Protein AF-A0A845RB11-F1 (afdb_monomer_lite)

Sequence (185 aa):
MSESNRILYPGAALEQWLGRGAPQSSYNLDEFLKLIEPTYQAYEEYIRRCVAGLTTVAAQRAALHQEEDITKLRESILKLVPFWGLDGGAYADKETSIQLERQYRESFDQAVSAARRSGQAPALPDSAKNDILIALEIHRQELENDGELDDWIEECVSLQRQLWSEWQMDADRSQQAAPAMEGMS

Structure (mmCIF, N/CA/C/O backbone):
data_AF-A0A845RB11-F1
#
_entry.id   AF-A0A845RB11-F1
#
loop_
_atom_site.group_PDB
_atom_site.id
_atom_site.type_symbol
_atom_site.label_atom_id
_atom_site.label_alt_id
_atom_site.label_comp_id
_atom_site.label_asym_id
_atom_site.label_entity_id
_atom_site.label_seq_id
_atom_site.pdbx_PDB_ins_code
_atom_site.Cartn_x
_atom_site.Cartn_y
_atom_site.Cartn_z
_atom_site.occupancy
_atom_site.B_iso_or_equiv
_atom_site.auth_seq_id
_atom_site.auth_comp_id
_atom_site.auth_asym_id
_atom_site.auth_atom_id
_atom_site.pdbx_PDB_model_num
ATOM 1 N N . MET A 1 1 ? -7.285 -23.171 -19.625 1.00 30.66 1 MET A N 1
ATOM 2 C CA . MET A 1 1 ? -5.846 -23.069 -19.316 1.00 30.66 1 MET A CA 1
ATOM 3 C C . MET A 1 1 ? -5.572 -21.592 -19.095 1.00 30.66 1 MET A C 1
ATOM 5 O O . MET A 1 1 ? -5.232 -20.905 -20.043 1.00 30.66 1 MET A O 1
ATOM 9 N N . SER A 1 2 ? -5.888 -21.073 -17.907 1.00 36.19 2 SER A N 1
ATOM 10 C CA . SER A 1 2 ? -5.587 -19.677 -17.586 1.00 36.19 2 SER A CA 1
ATOM 11 C C . SER A 1 2 ? -4.108 -19.624 -17.254 1.00 36.19 2 SER A C 1
ATOM 13 O O . SER A 1 2 ? -3.695 -20.256 -16.283 1.00 36.19 2 SER A O 1
ATOM 15 N N . GLU A 1 3 ? -3.311 -18.951 -18.079 1.00 34.12 3 GLU A N 1
ATOM 16 C CA . GLU A 1 3 ? -1.981 -18.528 -17.659 1.00 34.12 3 GLU A CA 1
ATOM 17 C C . GLU A 1 3 ? -2.182 -17.720 -16.379 1.00 34.12 3 GLU A C 1
ATOM 19 O O . GLU A 1 3 ? -2.760 -16.635 -16.386 1.00 34.12 3 GLU A O 1
ATOM 24 N N . SER A 1 4 ? -1.827 -18.318 -15.243 1.00 42.34 4 SER A N 1
ATOM 25 C CA . SER A 1 4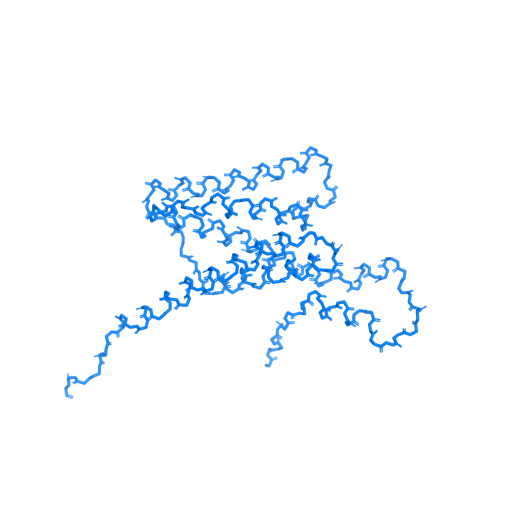 ? -1.687 -17.584 -13.999 1.00 42.34 4 SER A CA 1
ATOM 26 C C . SER A 1 4 ? -0.757 -16.422 -14.311 1.00 42.34 4 SER A C 1
ATOM 28 O O . SER A 1 4 ? 0.393 -16.673 -14.670 1.00 42.34 4 SER A O 1
ATOM 30 N N . ASN A 1 5 ? -1.263 -15.189 -14.224 1.00 49.50 5 ASN A N 1
ATOM 31 C CA . ASN A 1 5 ? -0.459 -13.973 -14.269 1.00 49.50 5 ASN A CA 1
ATOM 32 C C . A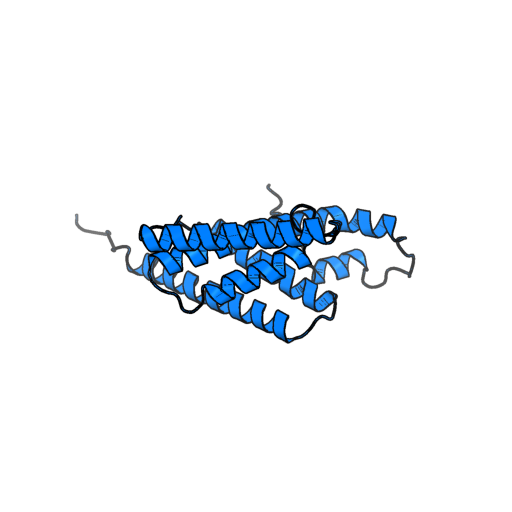SN A 1 5 ? 0.599 -14.104 -13.167 1.00 49.50 5 ASN A C 1
ATOM 34 O O . ASN A 1 5 ? 0.349 -13.801 -12.002 1.00 49.50 5 ASN A O 1
ATOM 38 N N . ARG A 1 6 ? 1.755 -14.680 -13.503 1.00 67.25 6 ARG A N 1
ATOM 39 C CA . ARG A 1 6 ? 2.906 -14.713 -12.615 1.00 67.25 6 ARG A CA 1
ATOM 40 C C . ARG A 1 6 ? 3.379 -13.277 -12.567 1.00 67.25 6 ARG A C 1
ATOM 42 O O . ARG A 1 6 ? 3.804 -12.747 -13.587 1.00 67.25 6 ARG A O 1
ATOM 49 N N . ILE A 1 7 ? 3.239 -12.659 -11.401 1.00 77.25 7 ILE A N 1
ATOM 50 C CA . ILE A 1 7 ? 3.806 -11.341 -11.142 1.00 77.25 7 ILE A CA 1
ATOM 51 C C . ILE A 1 7 ? 5.297 -11.449 -11.439 1.00 77.25 7 ILE A C 1
ATOM 53 O O . ILE A 1 7 ? 6.005 -12.261 -10.839 1.00 77.25 7 ILE A O 1
ATOM 57 N N . LEU A 1 8 ? 5.746 -10.677 -12.418 1.00 86.31 8 LEU A N 1
ATOM 58 C CA . LEU A 1 8 ? 7.157 -10.437 -12.631 1.00 86.31 8 LEU A CA 1
ATOM 59 C C . LEU A 1 8 ? 7.526 -9.378 -11.599 1.00 86.31 8 LEU A C 1
ATOM 61 O O . LEU A 1 8 ? 6.961 -8.304 -11.668 1.00 86.31 8 LEU A O 1
ATOM 65 N N . TYR A 1 9 ? 8.336 -9.702 -10.592 1.00 89.25 9 TYR A N 1
ATOM 66 C CA . TYR A 1 9 ? 8.741 -8.729 -9.568 1.00 89.25 9 TYR A CA 1
ATOM 67 C C . TYR A 1 9 ? 9.867 -7.821 -10.088 1.00 89.25 9 TYR A C 1
ATOM 69 O O . TYR A 1 9 ? 10.599 -8.263 -10.978 1.00 89.25 9 TYR A O 1
ATOM 77 N N . PRO A 1 10 ? 10.059 -6.603 -9.538 1.00 87.94 10 PRO A N 1
ATOM 78 C CA . PRO A 1 10 ? 10.986 -5.615 -10.095 1.00 87.94 10 PRO A CA 1
ATOM 79 C C . PRO A 1 10 ? 12.404 -6.124 -10.369 1.00 87.94 10 PRO A C 1
ATOM 81 O O . PRO A 1 10 ? 12.917 -5.902 -11.464 1.00 87.94 10 PRO A O 1
ATOM 84 N N . GLY A 1 11 ? 13.013 -6.888 -9.456 1.00 83.62 11 GLY A N 1
ATOM 85 C CA . GLY A 1 11 ? 14.354 -7.439 -9.680 1.00 83.62 11 GLY A CA 1
ATOM 86 C C . GLY A 1 11 ? 14.413 -8.393 -10.882 1.00 83.62 11 GLY A C 1
ATOM 87 O O . GLY A 1 11 ? 15.285 -8.280 -11.742 1.00 83.62 11 GLY A O 1
ATOM 88 N N . ALA A 1 12 ? 13.433 -9.294 -11.001 1.00 84.62 12 ALA A N 1
ATOM 89 C CA . ALA A 1 12 ? 13.328 -10.207 -12.142 1.00 84.62 12 ALA A CA 1
ATOM 90 C C . ALA A 1 12 ? 12.940 -9.480 -13.443 1.00 84.62 12 ALA A C 1
ATOM 92 O O . ALA A 1 12 ? 13.380 -9.868 -14.526 1.00 84.62 12 ALA A O 1
ATOM 93 N N . ALA A 1 13 ? 12.131 -8.422 -13.341 1.00 86.00 13 ALA A N 1
ATOM 94 C CA . ALA A 1 13 ? 11.734 -7.589 -14.468 1.00 86.00 13 ALA A CA 1
ATOM 95 C C . ALA A 1 13 ? 12.943 -6.866 -15.070 1.00 86.00 13 ALA A C 1
ATOM 97 O O . ALA A 1 13 ? 13.158 -6.939 -16.281 1.00 86.00 13 ALA A O 1
ATOM 98 N N . LEU A 1 14 ? 13.790 -6.268 -14.228 1.00 83.00 14 LEU A N 1
ATOM 99 C CA . LEU A 1 14 ? 15.039 -5.639 -14.654 1.00 83.00 14 LEU A CA 1
ATOM 100 C C . LEU A 1 14 ? 15.984 -6.633 -15.326 1.00 83.00 14 LEU A C 1
ATOM 102 O O . LEU A 1 14 ? 16.499 -6.343 -16.407 1.00 83.00 14 LEU A O 1
ATOM 106 N N . GLU A 1 15 ? 16.180 -7.822 -14.746 1.00 82.38 15 GLU A N 1
ATOM 107 C CA . GLU A 1 15 ? 16.991 -8.870 -15.381 1.00 82.38 15 GLU A CA 1
ATOM 108 C C . GLU A 1 15 ? 16.447 -9.262 -16.762 1.00 82.38 15 GLU A C 1
ATOM 110 O O . GLU A 1 15 ? 17.223 -9.475 -17.698 1.00 82.38 15 GLU A O 1
ATOM 115 N N . GLN A 1 16 ? 15.122 -9.337 -16.912 1.00 84.00 16 GLN A N 1
ATOM 116 C CA . GLN A 1 16 ? 14.473 -9.663 -18.180 1.00 84.00 16 GLN A CA 1
ATOM 117 C C . GLN A 1 16 ? 14.620 -8.541 -19.217 1.00 84.00 16 GLN A C 1
ATOM 119 O O . GLN A 1 16 ? 14.887 -8.831 -20.385 1.00 84.00 16 GLN A O 1
ATOM 124 N N . TRP A 1 17 ? 14.448 -7.278 -18.824 1.00 83.00 17 TRP A N 1
ATOM 125 C CA . TRP A 1 17 ? 14.541 -6.136 -19.739 1.00 83.00 17 TRP A CA 1
ATOM 126 C C . TRP A 1 17 ? 15.977 -5.843 -20.172 1.00 83.00 17 TRP A C 1
ATOM 128 O O . TRP A 1 17 ? 16.199 -5.446 -21.316 1.00 83.00 17 TRP A O 1
ATOM 138 N N . LEU A 1 18 ? 16.947 -6.056 -19.279 1.00 76.81 18 LEU A N 1
ATOM 139 C CA . LEU A 1 18 ? 18.359 -5.742 -19.517 1.00 76.81 18 LEU A CA 1
ATOM 140 C C . LEU A 1 18 ? 19.163 -6.943 -20.041 1.00 76.81 18 LEU A C 1
ATOM 142 O O . LEU A 1 18 ? 20.160 -6.748 -20.735 1.00 76.81 18 LEU A O 1
ATOM 146 N N . GLY A 1 19 ? 18.706 -8.173 -19.778 1.00 64.88 19 GLY A N 1
ATOM 147 C CA . GLY A 1 19 ? 19.258 -9.427 -20.288 1.00 64.88 19 GLY A CA 1
ATOM 148 C C . GLY A 1 19 ? 20.651 -9.792 -19.749 1.00 64.88 19 GLY A C 1
ATOM 149 O O . GLY A 1 19 ? 21.558 -8.969 -19.644 1.00 64.88 19 GLY A O 1
ATOM 150 N N . ARG A 1 20 ? 20.902 -11.087 -19.504 1.00 50.78 20 ARG A N 1
ATOM 151 C CA . ARG A 1 20 ? 22.284 -11.591 -19.385 1.00 50.78 20 ARG A CA 1
ATOM 152 C C . ARG A 1 20 ? 22.933 -11.616 -20.769 1.00 50.78 20 ARG A C 1
ATOM 154 O O . ARG A 1 20 ? 22.811 -12.597 -21.496 1.00 50.78 20 ARG A O 1
ATOM 161 N N . GLY A 1 21 ? 23.641 -10.546 -21.117 1.00 51.97 21 GLY A N 1
ATOM 162 C CA . GLY A 1 21 ? 24.494 -10.499 -22.309 1.00 51.97 21 GLY A CA 1
ATOM 163 C C . GLY A 1 21 ? 23.842 -9.930 -23.567 1.00 51.97 21 GLY A C 1
ATOM 164 O O . GLY A 1 21 ? 24.315 -10.226 -24.664 1.00 51.97 21 GLY A O 1
ATOM 165 N N . ALA A 1 22 ? 22.802 -9.099 -23.438 1.00 45.53 22 ALA A N 1
ATOM 166 C CA . ALA A 1 22 ? 22.412 -8.244 -24.552 1.00 45.53 22 ALA A CA 1
ATOM 167 C C . ALA A 1 22 ? 23.613 -7.338 -24.901 1.00 45.53 22 ALA A C 1
ATOM 169 O O . ALA A 1 22 ? 24.150 -6.677 -24.004 1.00 45.53 22 ALA A O 1
ATOM 170 N N . PRO A 1 23 ? 24.094 -7.314 -26.160 1.00 48.00 23 PRO A N 1
ATOM 171 C CA . PRO A 1 23 ? 25.054 -6.294 -26.559 1.00 48.00 23 PRO A CA 1
ATOM 172 C C . PRO A 1 23 ? 24.404 -4.942 -26.256 1.00 48.00 23 PRO A C 1
ATOM 174 O O . PRO A 1 23 ? 23.210 -4.798 -26.499 1.00 48.00 23 PRO A O 1
ATOM 177 N N . GLN A 1 24 ? 25.157 -4.002 -25.680 1.00 51.56 24 GLN A N 1
ATOM 178 C CA . GLN A 1 24 ? 24.726 -2.647 -25.297 1.00 51.56 24 GLN A CA 1
ATOM 179 C C . GLN A 1 24 ? 24.150 -1.853 -26.492 1.00 51.56 24 GLN A C 1
ATOM 181 O O . GLN A 1 24 ? 24.768 -0.943 -27.029 1.00 51.56 24 GLN A O 1
ATOM 186 N N . SER A 1 25 ? 22.962 -2.243 -26.924 1.00 54.34 25 SER A N 1
ATOM 187 C CA . SER A 1 25 ? 22.136 -1.740 -28.016 1.00 54.34 25 SER A CA 1
ATOM 188 C C . SER A 1 25 ? 20.715 -1.707 -27.440 1.00 54.34 25 SER A C 1
ATOM 190 O O . SER A 1 25 ? 19.857 -2.502 -27.808 1.00 54.34 25 SER A O 1
ATOM 192 N N . SER A 1 26 ? 20.541 -1.080 -26.277 1.00 66.62 26 SER A N 1
ATOM 193 C CA . SER A 1 26 ? 20.360 0.367 -26.109 1.00 66.62 26 SER A CA 1
ATOM 194 C C . SER A 1 26 ? 18.989 0.775 -26.634 1.00 66.62 26 SER A C 1
ATOM 196 O O . SER A 1 26 ? 18.881 1.493 -27.628 1.00 66.62 26 SER A O 1
ATOM 198 N N . TYR A 1 27 ? 17.940 0.295 -25.957 1.00 71.81 27 TYR A N 1
ATOM 199 C CA . TYR A 1 27 ? 16.669 1.004 -25.993 1.00 71.81 27 TYR A CA 1
ATOM 200 C C . TYR A 1 27 ? 16.973 2.487 -25.794 1.00 71.81 27 TYR A C 1
ATOM 202 O O . TYR A 1 27 ? 17.699 2.855 -24.861 1.00 71.81 27 TYR A O 1
ATOM 210 N N . ASN A 1 28 ? 16.467 3.338 -26.679 1.00 85.12 28 ASN A N 1
ATOM 211 C CA . ASN A 1 28 ? 16.376 4.741 -26.306 1.00 85.12 28 ASN A CA 1
ATOM 212 C C . ASN A 1 28 ? 15.352 4.882 -25.165 1.00 85.12 28 ASN A C 1
ATOM 214 O O . ASN A 1 28 ? 14.608 3.946 -24.861 1.00 85.12 28 ASN A O 1
ATOM 218 N N . LEU A 1 29 ? 15.324 6.044 -24.513 1.00 84.25 29 LEU A N 1
ATOM 219 C CA . LEU A 1 29 ? 14.460 6.249 -23.352 1.00 84.25 29 LEU A CA 1
ATOM 220 C C . LEU A 1 29 ? 12.984 5.940 -23.663 1.00 84.25 29 LEU A C 1
ATOM 222 O O . LEU A 1 29 ? 12.341 5.242 -22.889 1.00 84.25 29 LEU A O 1
ATOM 226 N N . ASP A 1 30 ? 12.471 6.377 -24.814 1.00 88.75 30 ASP A N 1
ATOM 227 C CA . ASP A 1 30 ? 11.070 6.162 -25.191 1.00 88.75 30 ASP A CA 1
ATOM 228 C C . ASP A 1 30 ? 10.751 4.682 -25.439 1.00 88.75 30 ASP A C 1
ATOM 230 O O . ASP A 1 30 ? 9.669 4.204 -25.095 1.00 88.75 30 ASP A O 1
ATOM 234 N N . GLU A 1 31 ? 11.675 3.941 -26.051 1.00 87.88 31 GLU A N 1
ATOM 235 C CA . GLU A 1 31 ? 11.536 2.498 -26.264 1.00 87.88 31 GLU A CA 1
ATOM 236 C C . GLU A 1 31 ? 11.566 1.733 -24.942 1.00 87.88 31 GLU A C 1
ATOM 238 O O . GLU A 1 31 ? 10.777 0.807 -24.756 1.00 87.88 31 GLU A O 1
ATOM 243 N N . PHE A 1 32 ? 12.433 2.143 -24.014 1.00 86.12 32 PHE A N 1
ATOM 244 C CA . PHE A 1 32 ? 12.516 1.538 -22.691 1.00 86.12 32 PHE A CA 1
ATOM 245 C C . PHE A 1 32 ? 11.251 1.815 -21.872 1.00 86.12 32 PHE A C 1
ATOM 247 O O . PHE A 1 32 ? 10.671 0.891 -21.312 1.00 86.12 32 PHE A O 1
ATOM 254 N N . LEU A 1 33 ? 10.760 3.057 -21.868 1.00 88.06 33 LEU A N 1
ATOM 255 C CA . LEU A 1 33 ? 9.528 3.416 -21.163 1.00 88.06 33 LEU A CA 1
ATOM 256 C C . LEU A 1 33 ? 8.322 2.625 -21.689 1.00 88.06 33 LEU A C 1
ATOM 258 O O . LEU A 1 33 ? 7.569 2.064 -20.899 1.00 88.06 33 LEU A O 1
ATOM 262 N N . LYS A 1 34 ? 8.181 2.485 -23.014 1.00 89.44 34 LYS A N 1
ATOM 263 C CA . LYS A 1 34 ? 7.117 1.661 -23.622 1.00 89.44 34 LYS A CA 1
ATOM 264 C C . LYS A 1 34 ? 7.240 0.175 -23.289 1.00 89.44 34 LYS A C 1
ATOM 266 O O . LYS A 1 34 ? 6.232 -0.524 -23.238 1.00 89.44 34 LYS A O 1
ATOM 271 N N . LEU A 1 35 ? 8.463 -0.320 -23.105 1.00 88.94 35 LEU A N 1
ATOM 272 C CA . LEU A 1 35 ? 8.710 -1.710 -22.731 1.00 88.94 35 LEU A CA 1
ATOM 273 C C . LEU A 1 35 ? 8.255 -1.996 -21.294 1.00 88.94 35 LEU A C 1
ATOM 275 O O . LEU A 1 35 ? 7.653 -3.043 -21.048 1.00 88.94 35 LEU A O 1
ATOM 279 N N . ILE A 1 36 ? 8.544 -1.089 -20.356 1.00 89.06 36 ILE A N 1
ATOM 280 C CA . ILE A 1 36 ? 8.252 -1.292 -18.929 1.00 89.06 36 ILE A CA 1
ATOM 281 C C . ILE A 1 36 ? 6.818 -0.897 -18.549 1.00 89.06 36 ILE A C 1
ATOM 283 O O . ILE A 1 36 ? 6.280 -1.441 -17.582 1.00 89.06 36 ILE A O 1
ATOM 287 N N . GLU A 1 37 ? 6.180 -0.006 -19.317 1.00 90.56 37 GLU A N 1
ATOM 288 C CA . GLU A 1 37 ? 4.857 0.573 -19.030 1.00 90.56 37 GLU A CA 1
ATOM 289 C C . GLU A 1 37 ? 3.795 -0.466 -18.618 1.00 90.56 37 GLU A C 1
ATOM 291 O O . GLU A 1 37 ? 3.194 -0.284 -17.558 1.00 90.56 37 GLU A O 1
ATOM 296 N N . PRO A 1 38 ? 3.579 -1.591 -19.332 1.00 91.12 38 PRO A N 1
ATOM 297 C CA . PRO A 1 38 ? 2.547 -2.556 -18.938 1.00 91.12 38 PRO A CA 1
ATOM 298 C C . PRO A 1 38 ? 2.802 -3.198 -17.569 1.00 91.12 38 PRO A C 1
ATOM 300 O O . PRO A 1 38 ? 1.865 -3.559 -16.858 1.00 91.12 38 PRO A O 1
ATOM 303 N N . THR A 1 39 ? 4.075 -3.354 -17.197 1.00 92.00 39 THR A N 1
ATOM 304 C CA . THR A 1 39 ? 4.463 -3.952 -15.914 1.00 92.00 39 THR A CA 1
ATOM 305 C C . THR A 1 39 ? 4.262 -2.953 -14.781 1.00 92.00 39 THR A C 1
ATOM 307 O O . THR A 1 39 ? 3.665 -3.301 -13.766 1.00 92.00 39 THR A O 1
ATOM 310 N N . TYR A 1 40 ? 4.665 -1.694 -14.979 1.00 91.75 40 TYR A N 1
ATOM 311 C CA . TYR A 1 40 ? 4.453 -0.642 -13.982 1.00 91.75 40 TYR A CA 1
ATOM 312 C C . TYR A 1 40 ? 2.970 -0.297 -13.801 1.00 91.75 40 TYR A C 1
ATOM 314 O O . TYR A 1 40 ? 2.538 -0.112 -12.670 1.00 91.75 40 TYR A O 1
ATOM 322 N N . GLN A 1 41 ? 2.150 -0.348 -14.857 1.00 91.62 41 GLN A N 1
ATOM 323 C CA . GLN A 1 41 ? 0.690 -0.237 -14.724 1.00 91.62 41 GLN A CA 1
ATOM 324 C C . GLN A 1 41 ? 0.102 -1.345 -13.835 1.00 91.62 41 GLN A C 1
ATOM 326 O O . GLN A 1 41 ? -0.804 -1.098 -13.037 1.00 91.62 41 GLN A O 1
ATOM 331 N N . ALA A 1 42 ? 0.618 -2.575 -13.943 1.00 92.88 42 ALA A N 1
ATOM 332 C CA . ALA A 1 42 ? 0.203 -3.667 -13.068 1.00 92.88 42 ALA A CA 1
ATOM 333 C C . ALA A 1 42 ? 0.670 -3.443 -11.621 1.00 92.88 42 ALA A C 1
ATOM 335 O O . ALA A 1 42 ? -0.102 -3.682 -10.691 1.00 92.88 42 ALA A O 1
ATOM 336 N N . TYR A 1 43 ? 1.900 -2.961 -11.422 1.00 94.69 43 TYR A N 1
ATOM 337 C CA . TYR A 1 43 ? 2.413 -2.616 -10.096 1.00 94.69 43 TYR A CA 1
ATOM 338 C C . TYR A 1 43 ? 1.582 -1.523 -9.431 1.00 94.69 43 TYR A C 1
ATOM 340 O O . TYR A 1 43 ? 1.128 -1.727 -8.309 1.00 94.69 43 TYR A O 1
ATOM 348 N N . GLU A 1 44 ? 1.303 -0.417 -10.122 1.00 94.06 44 GLU A N 1
ATOM 349 C CA . GLU A 1 44 ? 0.473 0.677 -9.604 1.00 94.06 44 GLU A CA 1
ATOM 350 C C . GLU A 1 44 ? -0.890 0.183 -9.107 1.00 94.06 44 GLU A C 1
ATOM 352 O O . GLU A 1 44 ? -1.376 0.627 -8.066 1.00 94.06 44 GLU A O 1
ATOM 357 N N . GLU A 1 45 ? -1.505 -0.772 -9.807 1.00 94.69 45 GLU A N 1
ATOM 358 C CA . GLU A 1 45 ? -2.769 -1.367 -9.375 1.00 94.69 45 GLU A CA 1
ATOM 359 C C . GLU A 1 45 ? -2.617 -2.202 -8.092 1.00 94.69 45 GLU A C 1
ATOM 361 O O . GLU A 1 45 ? -3.459 -2.105 -7.194 1.00 94.69 45 GLU A O 1
ATOM 366 N N . TYR A 1 46 ? -1.529 -2.966 -7.950 1.00 95.50 46 TYR A N 1
ATOM 367 C CA . TYR A 1 46 ? -1.203 -3.635 -6.685 1.00 95.50 46 TYR A CA 1
ATOM 368 C C . TYR A 1 46 ? -0.987 -2.626 -5.551 1.00 95.50 46 TYR A C 1
ATOM 370 O O . TYR A 1 46 ? -1.538 -2.809 -4.463 1.00 95.50 46 TYR A O 1
ATOM 378 N N . ILE A 1 47 ? -0.257 -1.533 -5.793 1.00 96.94 47 ILE A N 1
ATOM 379 C CA . ILE A 1 47 ? -0.026 -0.493 -4.781 1.00 96.94 47 ILE A CA 1
ATOM 380 C C . ILE A 1 47 ? -1.338 0.201 -4.395 1.00 96.94 47 ILE A C 1
ATOM 382 O O . ILE A 1 47 ? -1.598 0.390 -3.205 1.00 96.94 47 ILE A O 1
ATOM 386 N N . ARG A 1 48 ? -2.221 0.510 -5.352 1.00 96.38 48 ARG A N 1
ATOM 387 C CA . ARG A 1 48 ? -3.540 1.105 -5.069 1.00 96.38 48 ARG A CA 1
ATOM 388 C C . ARG A 1 48 ? -4.376 0.203 -4.160 1.00 96.38 48 ARG A C 1
ATOM 390 O O . ARG A 1 48 ? -4.956 0.669 -3.175 1.00 96.38 48 ARG A O 1
ATOM 397 N N . ARG A 1 49 ? -4.407 -1.102 -4.445 1.00 96.81 49 ARG A N 1
ATOM 398 C CA . ARG A 1 49 ? -5.091 -2.088 -3.590 1.00 96.81 49 ARG A CA 1
ATOM 399 C C . ARG A 1 49 ? -4.435 -2.221 -2.226 1.00 96.81 49 ARG A C 1
ATOM 401 O O . ARG A 1 49 ? -5.148 -2.350 -1.235 1.00 96.81 49 ARG A O 1
ATOM 408 N N . CYS A 1 50 ? -3.111 -2.136 -2.159 1.00 97.38 50 CYS A N 1
ATOM 409 C CA . CYS A 1 50 ? -2.372 -2.127 -0.904 1.00 97.38 50 CYS A CA 1
ATOM 410 C C . CYS A 1 50 ? -2.760 -0.936 -0.029 1.00 97.38 50 CYS A C 1
ATOM 412 O O . CYS A 1 50 ? -3.106 -1.132 1.131 1.00 97.38 50 CYS A O 1
ATOM 414 N N . VAL A 1 51 ? -2.819 0.280 -0.579 1.00 97.50 51 VAL A N 1
ATOM 415 C CA . VAL A 1 51 ? -3.234 1.482 0.165 1.00 97.50 51 VAL A CA 1
ATOM 416 C C . VAL A 1 51 ? -4.649 1.329 0.741 1.00 97.50 51 VAL A C 1
ATOM 418 O O . VAL A 1 51 ? -4.876 1.587 1.929 1.00 97.50 51 VAL A O 1
ATOM 421 N N . ALA A 1 52 ? -5.599 0.843 -0.063 1.00 97.06 52 ALA A N 1
ATOM 422 C CA . ALA A 1 52 ? -6.959 0.562 0.405 1.00 97.06 52 ALA A CA 1
ATOM 423 C C . ALA A 1 52 ? -6.992 -0.559 1.466 1.00 97.06 52 ALA A C 1
ATOM 425 O O . ALA A 1 52 ? -7.714 -0.475 2.467 1.00 97.06 52 ALA A O 1
ATOM 426 N N . GLY A 1 53 ? -6.180 -1.596 1.270 1.00 97.44 53 GLY A N 1
ATOM 427 C CA . GLY A 1 53 ? -6.034 -2.732 2.171 1.00 97.44 53 GLY A CA 1
ATOM 428 C C . GLY A 1 53 ? -5.462 -2.338 3.533 1.00 97.44 53 GLY A C 1
ATOM 429 O O . GLY A 1 53 ? -6.079 -2.624 4.555 1.00 97.44 53 GLY A O 1
ATOM 430 N N . LEU A 1 54 ? -4.347 -1.607 3.564 1.00 97.88 54 LEU A N 1
ATOM 431 C CA . LEU A 1 54 ? -3.725 -1.083 4.786 1.00 97.88 54 LEU A CA 1
ATOM 432 C C . LEU A 1 54 ? -4.655 -0.114 5.531 1.00 97.88 54 LEU A C 1
ATOM 434 O O . LEU A 1 54 ? -4.724 -0.152 6.759 1.00 97.88 54 LEU A O 1
ATOM 438 N N . THR A 1 55 ? -5.438 0.696 4.809 1.00 98.31 55 THR A N 1
ATOM 439 C CA . THR A 1 55 ? -6.492 1.529 5.417 1.00 98.31 55 THR A CA 1
ATOM 440 C C . THR A 1 55 ? -7.554 0.668 6.107 1.00 98.31 55 THR A C 1
ATOM 442 O O . THR A 1 55 ? -7.993 0.978 7.214 1.00 98.31 55 THR A O 1
ATOM 445 N N . THR A 1 56 ? -7.940 -0.450 5.488 1.00 98.00 56 THR A N 1
ATOM 446 C CA . THR A 1 56 ? -8.894 -1.402 6.076 1.00 98.00 56 THR A CA 1
ATOM 447 C C . THR A 1 56 ? -8.308 -2.102 7.303 1.00 98.00 56 THR A C 1
ATOM 449 O O . THR A 1 56 ? -9.003 -2.219 8.311 1.00 98.00 56 THR A O 1
ATOM 452 N N . VAL A 1 57 ? -7.029 -2.494 7.271 1.00 97.69 57 VAL A N 1
ATOM 453 C CA . VAL A 1 57 ? -6.313 -3.040 8.441 1.00 97.69 57 VAL A CA 1
ATOM 454 C C . VAL A 1 57 ? -6.319 -2.032 9.591 1.00 97.69 57 VAL A C 1
ATOM 456 O O . VAL A 1 57 ? -6.669 -2.381 10.716 1.00 97.69 57 VAL A O 1
ATOM 459 N N . ALA A 1 58 ? -5.999 -0.765 9.319 1.00 98.25 58 ALA A N 1
ATOM 460 C CA . ALA A 1 58 ? -6.028 0.285 10.333 1.00 98.25 58 ALA A CA 1
ATOM 461 C C . ALA A 1 58 ? -7.435 0.484 10.918 1.00 98.25 58 ALA A C 1
ATOM 463 O O . ALA A 1 58 ? -7.589 0.619 12.130 1.00 98.25 58 ALA A O 1
ATOM 464 N N . ALA A 1 59 ? -8.473 0.450 10.078 1.00 98.44 59 ALA A N 1
ATOM 465 C CA . ALA A 1 59 ? -9.859 0.523 10.525 1.00 98.44 59 ALA A CA 1
ATOM 466 C C . ALA A 1 59 ? -10.253 -0.678 11.408 1.00 98.44 59 ALA A C 1
ATOM 468 O O . ALA A 1 59 ? -10.890 -0.486 12.442 1.00 98.44 59 ALA A O 1
ATOM 469 N N . GLN A 1 60 ? -9.850 -1.903 11.052 1.00 97.31 60 GLN A N 1
ATOM 470 C CA . GLN A 1 60 ? -10.087 -3.104 11.867 1.00 97.31 60 GLN A CA 1
ATOM 471 C C . GLN A 1 60 ? -9.420 -2.998 13.237 1.00 97.31 60 GLN A C 1
ATOM 473 O O . GLN A 1 60 ? -10.069 -3.224 14.258 1.00 97.31 60 GLN A O 1
ATOM 478 N N . ARG A 1 61 ? -8.155 -2.576 13.265 1.00 96.38 61 ARG A N 1
ATOM 479 C CA . ARG A 1 61 ? -7.409 -2.327 14.502 1.00 96.38 61 ARG A CA 1
ATOM 480 C C . ARG A 1 61 ? -8.105 -1.275 15.372 1.00 96.38 61 ARG A C 1
ATOM 482 O O . ARG A 1 61 ? -8.329 -1.508 16.557 1.00 96.38 61 ARG A O 1
ATOM 489 N N . ALA A 1 62 ? -8.572 -0.180 14.771 1.00 98.00 62 ALA A N 1
ATOM 490 C CA . ALA A 1 62 ? -9.310 0.874 15.470 1.00 98.00 62 ALA A CA 1
ATOM 491 C C . ALA A 1 62 ? -10.647 0.390 16.058 1.00 98.00 62 ALA A C 1
ATOM 493 O O . ALA A 1 62 ? -11.000 0.757 17.179 1.00 98.00 62 ALA A O 1
ATOM 494 N N . ALA A 1 63 ? -11.388 -0.448 15.324 1.00 97.75 63 ALA A N 1
ATOM 495 C CA . ALA A 1 63 ? -12.630 -1.061 15.800 1.00 97.75 63 ALA A CA 1
ATOM 496 C C . ALA A 1 63 ? -12.403 -2.000 16.999 1.00 97.75 63 ALA A C 1
ATOM 498 O O . ALA A 1 63 ? -13.278 -2.127 17.852 1.00 97.75 63 ALA A O 1
ATOM 499 N N . LEU A 1 64 ? -11.227 -2.630 17.073 1.00 95.38 64 LEU A N 1
ATOM 500 C CA . LEU A 1 64 ? -10.803 -3.503 18.170 1.00 95.38 64 LEU A CA 1
ATOM 501 C C . LEU A 1 64 ? -10.043 -2.763 19.286 1.00 95.38 64 LEU A C 1
ATOM 503 O O . LEU A 1 64 ? -9.571 -3.407 20.221 1.00 95.38 64 LEU A O 1
ATOM 507 N N . HIS A 1 65 ? -9.923 -1.432 19.204 1.00 94.62 65 HIS A N 1
ATOM 508 C CA . HIS A 1 65 ? -9.138 -0.595 20.122 1.00 94.62 65 HIS A CA 1
ATOM 509 C C . HIS A 1 65 ? -7.640 -0.960 20.209 1.00 94.62 65 HIS A C 1
ATOM 511 O O . HIS A 1 65 ? -7.000 -0.720 21.231 1.00 94.62 65 HIS A O 1
ATOM 517 N N . GLN A 1 66 ? -7.079 -1.514 19.133 1.00 94.38 66 GLN A N 1
ATOM 518 C CA . GLN A 1 66 ? -5.653 -1.811 18.967 1.00 94.38 66 GLN A CA 1
ATOM 519 C C . GLN A 1 66 ? -4.976 -0.631 18.257 1.00 94.38 66 GLN A C 1
ATOM 521 O O . GLN A 1 66 ? -4.958 -0.545 17.032 1.00 94.38 66 GLN A O 1
ATOM 526 N N . GLU A 1 67 ? -4.492 0.347 19.013 1.00 92.12 67 GLU A N 1
ATOM 527 C CA . GLU A 1 67 ? -4.066 1.644 18.462 1.00 92.12 67 GLU A CA 1
ATOM 528 C C . GLU A 1 67 ? -2.561 1.710 18.142 1.00 92.12 67 GLU A C 1
ATOM 530 O O . GLU A 1 67 ? -2.115 2.654 17.488 1.00 92.12 67 GLU A O 1
ATOM 535 N N . GLU A 1 68 ? -1.774 0.720 18.575 1.00 90.75 68 GLU A N 1
ATOM 536 C CA . GLU A 1 68 ? -0.307 0.786 18.650 1.00 90.75 68 GLU A CA 1
ATOM 537 C C . GLU A 1 68 ? 0.371 1.076 17.303 1.00 90.75 68 GLU A C 1
ATOM 539 O O . GLU A 1 68 ? 1.365 1.800 17.247 1.00 90.75 68 GLU A O 1
ATOM 544 N N . ASP A 1 69 ? -0.182 0.547 16.212 1.00 91.75 69 ASP A N 1
ATOM 545 C CA . ASP A 1 69 ? 0.448 0.578 14.888 1.00 91.75 69 ASP A CA 1
ATOM 546 C C . ASP A 1 69 ? -0.362 1.351 13.834 1.00 91.75 69 ASP A C 1
ATOM 548 O O . ASP A 1 69 ? 0.033 1.414 12.669 1.00 91.75 69 ASP A O 1
ATOM 552 N N . ILE A 1 70 ? -1.485 1.972 14.208 1.00 95.94 70 ILE A N 1
ATOM 553 C CA . ILE A 1 70 ? -2.331 2.720 13.259 1.00 95.94 70 ILE A CA 1
ATOM 554 C C . ILE A 1 70 ? -1.559 3.888 12.633 1.00 95.94 70 ILE A C 1
ATOM 556 O O . ILE A 1 70 ? -1.650 4.114 11.426 1.00 95.94 70 ILE A O 1
ATOM 560 N N . THR A 1 71 ? -0.753 4.596 13.426 1.00 95.06 71 THR A N 1
ATOM 561 C CA . THR A 1 71 ? 0.088 5.695 12.930 1.00 95.06 71 THR A CA 1
ATOM 562 C C . THR A 1 71 ? 1.111 5.208 11.902 1.00 95.06 71 THR A C 1
ATOM 564 O O . THR A 1 71 ? 1.253 5.831 10.854 1.00 95.06 71 THR A O 1
ATOM 567 N N . LYS A 1 72 ? 1.750 4.054 12.136 1.00 94.00 72 LYS A N 1
ATOM 568 C CA . LYS A 1 72 ? 2.733 3.481 11.200 1.00 94.00 72 LYS A CA 1
ATOM 569 C C . LYS A 1 72 ? 2.096 3.063 9.875 1.00 94.00 72 LYS A C 1
ATOM 571 O O . LYS A 1 72 ? 2.678 3.273 8.813 1.00 94.00 72 LYS A O 1
ATOM 576 N N . LEU A 1 73 ? 0.881 2.508 9.916 1.00 96.44 73 LEU A N 1
ATOM 577 C CA . LEU A 1 73 ? 0.124 2.170 8.703 1.00 96.44 73 LEU A CA 1
ATOM 578 C C . LEU A 1 73 ? -0.173 3.422 7.868 1.00 96.44 73 LEU A C 1
ATOM 580 O O . LEU A 1 73 ? -0.024 3.404 6.647 1.00 96.44 73 LEU A O 1
ATOM 584 N N . ARG A 1 74 ? -0.539 4.524 8.530 1.00 96.81 74 ARG A N 1
ATOM 585 C CA . ARG A 1 74 ? -0.755 5.819 7.877 1.00 96.81 74 ARG A CA 1
ATOM 586 C C . ARG A 1 74 ? 0.518 6.348 7.230 1.00 96.81 74 ARG A C 1
ATOM 588 O O . ARG A 1 74 ? 0.487 6.749 6.074 1.00 96.81 74 ARG A O 1
ATOM 595 N N . GLU A 1 75 ? 1.627 6.346 7.964 1.00 94.12 75 GLU A N 1
ATOM 596 C CA . GLU A 1 75 ? 2.933 6.777 7.453 1.00 94.12 75 GLU A CA 1
ATOM 597 C C . GLU A 1 75 ? 3.360 5.941 6.246 1.00 94.12 75 GLU A C 1
ATOM 599 O O . GLU A 1 75 ? 3.800 6.499 5.245 1.00 94.12 75 GLU A O 1
ATOM 604 N N . SER A 1 76 ? 3.131 4.627 6.289 1.00 93.94 76 SER A N 1
ATOM 605 C CA . SER A 1 76 ? 3.440 3.730 5.174 1.00 93.94 76 SER A CA 1
ATOM 606 C C . SER A 1 76 ? 2.656 4.086 3.912 1.00 93.94 76 SER A C 1
ATOM 608 O O . SER A 1 76 ? 3.233 4.181 2.831 1.00 93.94 76 SER A O 1
ATOM 610 N N . ILE A 1 77 ? 1.354 4.358 4.040 1.00 95.31 77 ILE A N 1
ATOM 611 C CA . ILE A 1 77 ? 0.519 4.822 2.922 1.00 95.31 77 ILE A CA 1
ATOM 612 C C . ILE A 1 77 ? 1.042 6.149 2.364 1.00 95.31 77 ILE A C 1
ATOM 614 O O . ILE A 1 77 ? 1.164 6.298 1.150 1.00 95.31 77 ILE A O 1
ATOM 618 N N . LEU A 1 78 ? 1.382 7.099 3.239 1.00 93.31 78 LEU A N 1
ATOM 619 C CA . LEU A 1 78 ? 1.878 8.416 2.831 1.00 93.31 78 LEU A CA 1
ATOM 620 C C . LEU A 1 78 ? 3.282 8.374 2.212 1.00 93.31 78 LEU A C 1
ATOM 622 O O . LEU A 1 78 ? 3.644 9.318 1.520 1.00 93.31 78 LEU A O 1
ATOM 626 N N . LYS A 1 79 ? 4.048 7.297 2.412 1.00 91.31 79 LYS A N 1
ATOM 627 C CA . LYS A 1 79 ? 5.301 7.029 1.690 1.00 91.31 79 LYS A CA 1
ATOM 628 C C . LYS A 1 79 ? 5.051 6.322 0.348 1.00 91.31 79 LYS A C 1
ATOM 630 O O . LYS A 1 79 ? 5.665 6.686 -0.649 1.00 91.31 79 LYS A O 1
ATOM 635 N N . LEU A 1 80 ? 4.128 5.356 0.298 1.00 93.31 80 LEU A N 1
ATOM 636 C CA . LEU A 1 80 ? 3.792 4.597 -0.918 1.00 93.31 80 LEU A CA 1
ATOM 637 C C . LEU A 1 80 ? 3.170 5.472 -2.014 1.00 93.31 80 LEU A C 1
ATOM 639 O O . LEU A 1 80 ? 3.587 5.410 -3.167 1.00 93.31 80 LEU A O 1
ATOM 643 N N . VAL A 1 81 ? 2.171 6.283 -1.661 1.00 93.31 81 VAL A N 1
ATOM 644 C CA . VAL A 1 81 ? 1.402 7.103 -2.613 1.00 93.31 81 VAL A CA 1
ATOM 645 C C . VAL A 1 81 ? 2.289 8.017 -3.473 1.00 93.31 81 VAL A C 1
ATOM 647 O O . VAL A 1 81 ? 2.165 7.947 -4.698 1.00 93.31 81 VAL A O 1
ATOM 650 N N . PRO A 1 82 ? 3.167 8.868 -2.899 1.00 89.75 82 PRO A N 1
ATOM 651 C CA . PRO A 1 82 ? 4.004 9.757 -3.698 1.00 89.75 82 PRO A CA 1
ATOM 652 C C . PRO A 1 82 ? 5.105 9.009 -4.452 1.00 89.75 82 PRO A C 1
ATOM 654 O O . PRO A 1 82 ? 5.406 9.402 -5.573 1.00 89.75 82 PRO A O 1
ATOM 657 N N . PHE A 1 83 ? 5.662 7.929 -3.888 1.00 90.06 83 PHE A N 1
ATOM 658 C CA . PHE A 1 83 ? 6.697 7.132 -4.556 1.00 90.06 83 PHE A CA 1
ATOM 659 C C . PHE A 1 83 ? 6.188 6.541 -5.875 1.00 90.06 83 PHE A C 1
ATOM 661 O O . PHE A 1 83 ? 6.829 6.673 -6.911 1.00 90.06 83 PHE A O 1
ATOM 668 N N . TRP A 1 84 ? 4.990 5.954 -5.850 1.00 92.38 84 TRP A N 1
ATOM 669 C CA . TRP A 1 84 ? 4.356 5.377 -7.037 1.00 92.38 84 TRP A CA 1
ATOM 670 C C . TRP A 1 84 ? 3.580 6.396 -7.872 1.00 92.38 84 TRP A C 1
ATOM 672 O O . TRP A 1 84 ? 2.954 6.028 -8.861 1.00 92.38 84 TRP A O 1
ATOM 682 N N . GLY A 1 85 ? 3.567 7.669 -7.463 1.00 90.12 85 GLY A N 1
ATOM 683 C CA . GLY A 1 85 ? 2.868 8.732 -8.175 1.00 90.12 85 GLY A CA 1
ATOM 684 C C . GLY A 1 85 ? 1.388 8.445 -8.428 1.00 90.12 85 GLY A C 1
ATOM 685 O O . GLY A 1 85 ? 0.867 8.827 -9.481 1.00 90.12 85 GLY A O 1
ATOM 686 N N . LEU A 1 86 ? 0.722 7.772 -7.482 1.00 91.69 86 LEU A N 1
ATOM 687 C CA . LEU A 1 86 ? -0.655 7.313 -7.655 1.00 91.69 86 LEU A CA 1
ATOM 688 C C . LEU A 1 86 ? -1.602 8.466 -8.003 1.00 91.69 86 LEU A C 1
ATOM 690 O O . LEU A 1 86 ? -1.434 9.603 -7.562 1.00 91.69 86 LEU A O 1
ATOM 694 N N . ASP A 1 87 ? -2.614 8.139 -8.806 1.00 87.50 87 ASP A N 1
ATOM 695 C CA . ASP A 1 87 ? -3.673 9.052 -9.252 1.00 87.50 87 ASP A CA 1
ATOM 696 C C . ASP A 1 87 ? -3.144 10.334 -9.922 1.00 87.50 87 ASP A C 1
ATOM 698 O O . ASP A 1 87 ? -3.713 11.418 -9.796 1.00 87.50 87 ASP A O 1
ATOM 702 N N . GLY A 1 88 ? -2.046 10.193 -10.672 1.00 81.81 88 GLY A N 1
ATOM 703 C CA . GLY A 1 88 ? -1.410 11.281 -11.416 1.00 81.81 88 GLY A CA 1
ATOM 704 C C . GLY A 1 88 ? -0.374 12.068 -10.612 1.00 81.81 88 GLY A C 1
ATOM 705 O O . GLY A 1 88 ? 0.167 13.049 -11.124 1.00 81.81 88 GLY A O 1
ATOM 706 N N . GLY A 1 89 ? -0.059 11.633 -9.387 1.00 82.00 89 GLY A N 1
ATOM 707 C CA . GLY A 1 89 ? 0.924 12.262 -8.507 1.00 82.00 89 GLY A CA 1
ATOM 708 C C . GLY A 1 89 ? 2.336 12.366 -9.094 1.00 82.00 89 GLY A C 1
ATOM 709 O O . GLY A 1 89 ? 3.023 13.337 -8.793 1.00 82.00 89 GLY A O 1
ATOM 710 N N . ALA A 1 90 ? 2.750 11.443 -9.975 1.00 78.00 90 ALA A N 1
ATOM 711 C CA . ALA A 1 90 ? 4.094 11.443 -10.580 1.00 78.00 90 ALA A CA 1
ATOM 712 C C . ALA A 1 90 ? 4.406 12.715 -11.391 1.00 78.00 90 ALA A C 1
ATOM 714 O O . ALA A 1 90 ? 5.554 13.152 -11.459 1.00 78.00 90 ALA A O 1
ATOM 715 N N . TYR A 1 91 ? 3.382 13.309 -12.011 1.00 80.12 91 TYR A N 1
ATOM 716 C CA . TYR A 1 91 ? 3.511 14.478 -12.891 1.00 80.12 91 TYR A CA 1
ATOM 717 C C . TYR A 1 91 ? 2.733 15.692 -12.376 1.00 80.12 91 TYR A C 1
ATOM 719 O O . TYR A 1 91 ? 2.617 16.703 -13.072 1.00 80.12 91 TYR A O 1
ATOM 727 N N . ALA A 1 92 ? 2.171 15.581 -11.174 1.00 84.44 92 ALA A N 1
ATOM 728 C CA . ALA A 1 92 ? 1.419 16.641 -10.539 1.00 84.44 92 ALA A CA 1
ATOM 729 C C . ALA A 1 92 ? 2.335 17.828 -10.214 1.00 84.44 92 ALA A C 1
ATOM 731 O O . ALA A 1 92 ? 3.477 17.668 -9.778 1.00 84.44 92 ALA A O 1
ATOM 732 N N . ASP A 1 93 ? 1.814 19.044 -10.375 1.00 89.31 93 ASP A N 1
ATOM 733 C CA . ASP A 1 93 ? 2.462 20.206 -9.782 1.00 89.31 93 ASP A CA 1
ATOM 734 C C . ASP A 1 93 ? 2.459 20.097 -8.244 1.00 89.31 93 ASP A C 1
ATOM 736 O O . ASP A 1 93 ? 1.748 19.288 -7.642 1.00 89.31 93 ASP A O 1
ATOM 740 N N . LYS A 1 94 ? 3.257 20.944 -7.589 1.00 87.25 94 LYS A N 1
ATOM 741 C CA . LYS A 1 94 ? 3.416 20.922 -6.131 1.00 87.25 94 LYS A CA 1
ATOM 742 C C . LYS A 1 94 ? 2.089 21.048 -5.374 1.00 87.25 94 LYS A C 1
ATOM 744 O O . LYS A 1 94 ? 1.922 20.402 -4.345 1.00 87.25 94 LYS A O 1
ATOM 749 N N . GLU A 1 95 ? 1.178 21.894 -5.842 1.00 89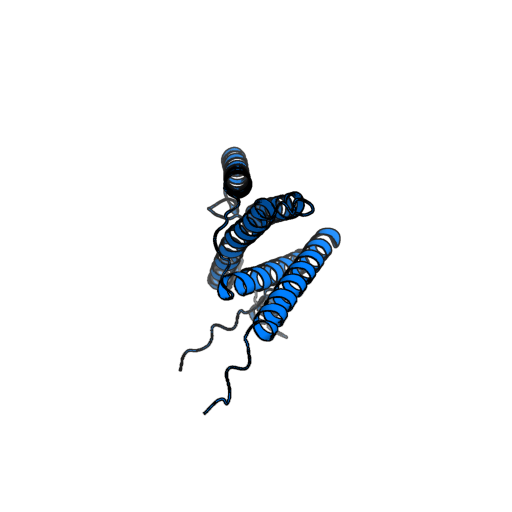.44 95 GLU A N 1
ATOM 750 C CA . GLU A 1 95 ? -0.103 22.121 -5.173 1.00 89.44 95 GLU A CA 1
ATOM 751 C C . GLU A 1 95 ? -1.002 20.891 -5.319 1.00 89.44 95 GLU A C 1
ATOM 753 O O . GLU A 1 95 ? -1.545 20.398 -4.331 1.00 89.44 95 GLU A O 1
ATOM 758 N N . THR A 1 96 ? -1.076 20.334 -6.525 1.00 88.06 96 THR A N 1
ATOM 759 C CA . THR A 1 96 ? -1.811 19.095 -6.800 1.00 88.06 96 THR A CA 1
ATOM 760 C C . THR A 1 96 ? -1.251 17.919 -5.986 1.00 88.06 96 THR A C 1
ATOM 762 O O . THR A 1 96 ? -2.014 17.155 -5.399 1.00 88.06 96 THR A O 1
ATOM 765 N N . SER A 1 97 ? 0.074 17.807 -5.859 1.00 86.25 97 SER A N 1
ATOM 766 C CA . SER A 1 97 ? 0.735 16.788 -5.028 1.00 86.25 97 SER A CA 1
ATOM 767 C C . SER A 1 97 ? 0.360 16.910 -3.541 1.00 86.25 97 SER A C 1
ATOM 769 O O . SER A 1 97 ? -0.027 15.921 -2.916 1.00 86.25 97 SER A O 1
ATOM 771 N N . ILE A 1 98 ? 0.366 18.131 -2.988 1.00 87.88 98 ILE A N 1
ATOM 772 C CA . ILE A 1 98 ? -0.064 18.399 -1.602 1.00 87.88 98 ILE A CA 1
ATOM 773 C C . ILE A 1 98 ? -1.539 18.028 -1.401 1.00 87.88 98 ILE A C 1
ATOM 775 O O . ILE A 1 98 ? -1.909 17.466 -0.366 1.00 87.88 98 ILE A O 1
ATOM 779 N N . GLN A 1 99 ? -2.395 18.339 -2.377 1.00 90.44 99 GLN A N 1
ATOM 780 C CA . GLN A 1 99 ? -3.817 18.005 -2.321 1.00 90.44 99 GLN A CA 1
ATOM 781 C C . GLN A 1 99 ? -4.052 16.491 -2.349 1.00 90.44 99 GLN A C 1
ATOM 783 O O . GLN A 1 99 ? -4.860 16.001 -1.558 1.00 90.44 99 GLN A O 1
ATOM 788 N N . LEU A 1 100 ? -3.321 15.749 -3.184 1.00 90.69 100 LEU A N 1
ATOM 789 C CA . LEU A 1 100 ? -3.390 14.287 -3.230 1.00 90.69 100 LEU A CA 1
ATOM 790 C C . LEU A 1 100 ? -2.948 13.668 -1.901 1.00 90.69 100 LEU A C 1
ATOM 792 O O . LEU A 1 100 ? -3.694 12.882 -1.318 1.00 90.69 100 LEU A O 1
ATOM 796 N N . GLU A 1 101 ? -1.795 14.068 -1.356 1.00 90.38 101 GLU A N 1
ATOM 797 C CA . GLU A 1 101 ? -1.339 13.575 -0.048 1.00 90.38 101 GLU A CA 1
ATOM 798 C C . GLU A 1 101 ? -2.394 13.836 1.040 1.00 90.38 101 GLU A C 1
ATOM 800 O O . GLU A 1 101 ? -2.728 12.951 1.838 1.00 90.38 101 GLU A O 1
ATOM 805 N N . ARG A 1 102 ? -2.976 15.041 1.045 1.00 92.94 102 ARG A N 1
ATOM 806 C CA . ARG A 1 102 ? -4.049 15.412 1.969 1.00 92.94 102 ARG A CA 1
ATOM 807 C C . ARG A 1 102 ? -5.286 14.533 1.792 1.00 92.94 102 ARG A C 1
ATOM 809 O O . ARG A 1 102 ? -5.855 14.108 2.793 1.00 92.94 102 ARG A O 1
ATOM 816 N N . GLN A 1 103 ? -5.688 14.232 0.563 1.00 94.44 103 GLN A N 1
ATOM 817 C CA . GLN A 1 103 ? -6.838 13.375 0.283 1.00 94.44 103 GLN A CA 1
ATOM 818 C C . GLN A 1 103 ? -6.639 11.958 0.833 1.00 94.44 103 GLN A C 1
ATOM 820 O O . GLN A 1 103 ? -7.537 11.421 1.488 1.00 94.44 103 GLN A O 1
ATOM 825 N N . TYR A 1 104 ? -5.469 11.356 0.611 1.00 94.94 104 TYR A N 1
ATOM 826 C CA . TYR A 1 104 ? -5.142 10.032 1.149 1.00 94.94 104 TYR A CA 1
ATOM 827 C C . TYR A 1 104 ? -5.129 10.029 2.676 1.00 94.94 104 TYR A C 1
ATOM 829 O O . TYR A 1 104 ? -5.712 9.150 3.316 1.00 94.94 104 TYR A O 1
ATOM 837 N N . ARG A 1 105 ? -4.531 11.067 3.262 1.00 95.94 105 ARG A N 1
ATOM 838 C CA . ARG A 1 105 ? -4.488 11.286 4.705 1.00 95.94 105 ARG A CA 1
ATOM 839 C C . ARG A 1 105 ? -5.885 11.393 5.322 1.00 95.94 105 ARG A C 1
ATOM 841 O O . ARG A 1 105 ? -6.185 10.697 6.288 1.00 95.94 105 ARG A O 1
ATOM 848 N N . GLU A 1 106 ? -6.736 12.250 4.767 1.00 97.25 106 GLU A N 1
ATOM 849 C CA . GLU A 1 106 ? -8.096 12.480 5.265 1.00 97.25 106 GLU A CA 1
ATOM 850 C C . GLU A 1 106 ? -8.972 11.235 5.103 1.00 97.25 106 GLU A C 1
ATOM 852 O O . GLU A 1 106 ? -9.709 10.883 6.025 1.00 97.25 106 GLU A O 1
ATOM 857 N N . SER A 1 107 ? -8.847 10.525 3.978 1.00 97.00 107 SER A N 1
ATOM 858 C CA . SER A 1 107 ? -9.578 9.275 3.733 1.00 97.00 107 SER A CA 1
ATOM 859 C C . SER A 1 107 ? -9.221 8.204 4.766 1.00 97.00 107 SER A C 1
ATOM 861 O O . SER A 1 107 ? -10.109 7.556 5.327 1.00 97.00 107 SER A O 1
ATOM 863 N N . PHE A 1 108 ? -7.928 8.058 5.069 1.00 98.25 108 PHE A N 1
ATOM 864 C CA . PHE A 1 108 ? -7.448 7.157 6.113 1.00 98.25 108 PHE A CA 1
ATOM 865 C C . PHE A 1 108 ? -8.004 7.543 7.489 1.00 98.25 108 PHE A C 1
ATOM 867 O O . PHE A 1 108 ? -8.618 6.719 8.175 1.00 98.25 108 PHE A O 1
ATOM 874 N N . ASP A 1 109 ? -7.841 8.811 7.879 1.00 98.31 109 ASP A N 1
ATOM 875 C CA . ASP A 1 109 ? -8.259 9.313 9.191 1.00 98.31 109 ASP A CA 1
ATOM 876 C C . ASP A 1 109 ? -9.779 9.165 9.383 1.00 98.31 109 ASP A C 1
ATOM 878 O O . ASP A 1 109 ? -10.253 8.829 10.477 1.00 98.31 109 ASP A O 1
ATOM 882 N N . GLN A 1 110 ? -10.558 9.357 8.314 1.00 98.38 110 GLN A N 1
ATOM 883 C CA . GLN A 1 110 ? -12.004 9.163 8.309 1.00 98.38 110 GLN A CA 1
ATOM 884 C C . GLN A 1 110 ? -12.389 7.693 8.506 1.00 98.38 110 GLN A C 1
ATOM 886 O O . GLN A 1 110 ? -13.264 7.417 9.333 1.00 98.38 110 GLN A O 1
ATOM 891 N N . ALA A 1 111 ? -11.750 6.761 7.792 1.00 98.25 111 ALA A N 1
ATOM 892 C CA . ALA A 1 111 ? -12.026 5.328 7.911 1.00 98.25 111 ALA A CA 1
ATOM 893 C C . ALA A 1 111 ? -11.727 4.815 9.329 1.00 98.25 111 ALA A C 1
ATOM 895 O O . ALA A 1 111 ? -12.584 4.195 9.963 1.00 98.25 111 ALA A O 1
ATOM 896 N N . VAL A 1 112 ? -10.556 5.166 9.865 1.00 98.44 112 VAL A N 1
ATOM 897 C CA . VAL A 1 112 ? -10.138 4.829 11.235 1.00 98.44 112 VAL A CA 1
ATOM 898 C C . VAL A 1 112 ? -11.101 5.416 12.264 1.00 98.44 112 VAL A C 1
ATOM 900 O O . VAL A 1 112 ? -11.582 4.712 13.152 1.00 98.44 112 VAL A O 1
ATOM 903 N N . SER A 1 113 ? -11.441 6.700 12.137 1.00 98.25 113 SER A N 1
ATOM 904 C CA . SER A 1 113 ? -12.342 7.366 13.084 1.00 98.25 113 SER A CA 1
ATOM 905 C C . SER A 1 113 ? -13.760 6.800 13.040 1.00 98.25 113 SER A C 1
ATOM 907 O O . SER A 1 113 ? -14.423 6.727 14.075 1.00 98.25 113 SER A O 1
ATOM 909 N N . ALA A 1 114 ? -14.249 6.424 11.857 1.00 98.19 114 ALA A N 1
ATOM 910 C CA . ALA A 1 114 ? -15.550 5.788 11.704 1.00 98.19 114 ALA A CA 1
ATOM 911 C C . ALA A 1 114 ? -15.572 4.419 12.391 1.00 98.19 114 ALA A C 1
ATOM 913 O O . ALA A 1 114 ? -16.457 4.187 13.214 1.00 98.19 114 ALA A O 1
ATOM 914 N N . ALA A 1 115 ? -14.570 3.578 12.126 1.00 98.25 115 ALA A N 1
ATOM 915 C CA . ALA A 1 115 ? -14.466 2.243 12.701 1.00 98.25 115 ALA A CA 1
ATOM 916 C C . ALA A 1 115 ? -14.297 2.264 14.224 1.00 98.25 115 ALA A C 1
ATOM 918 O O . ALA A 1 115 ? -14.967 1.516 14.933 1.00 98.25 115 ALA A O 1
ATOM 919 N N . ARG A 1 116 ? -13.494 3.201 14.743 1.00 97.88 116 ARG A N 1
ATOM 920 C CA . ARG A 1 116 ? -13.335 3.424 16.187 1.00 97.88 116 ARG A CA 1
ATOM 921 C C . ARG A 1 116 ? -14.657 3.765 16.876 1.00 97.88 116 ARG A C 1
ATOM 923 O O . ARG A 1 116 ? -14.899 3.332 17.996 1.0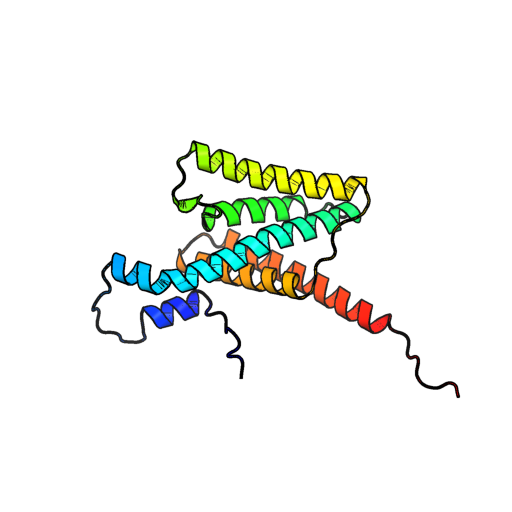0 97.88 116 ARG A O 1
ATOM 930 N N . ARG A 1 117 ? -15.512 4.570 16.232 1.00 97.69 117 ARG A N 1
ATOM 931 C CA . ARG A 1 117 ? -16.811 4.973 16.801 1.00 97.69 1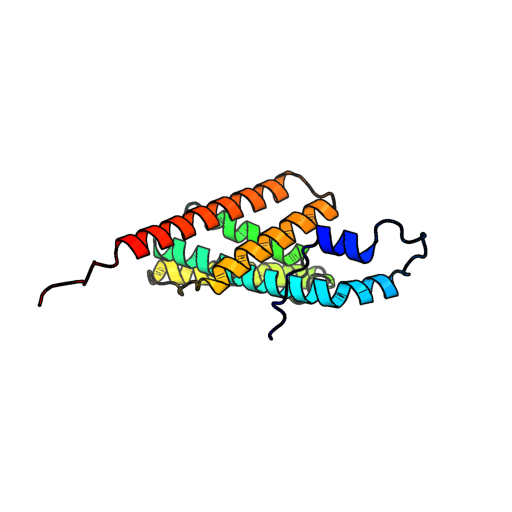17 ARG A CA 1
ATOM 932 C C . ARG A 1 117 ? -17.863 3.876 16.711 1.00 97.69 117 ARG A C 1
ATOM 934 O O . ARG A 1 117 ? -18.686 3.767 17.613 1.00 97.69 117 ARG A O 1
ATOM 941 N N . SER A 1 118 ? -17.891 3.129 15.610 1.00 97.44 118 SER A N 1
ATOM 942 C CA . SER A 1 118 ? -18.891 2.082 15.383 1.00 97.44 118 SER A CA 1
ATOM 943 C C . SER A 1 118 ? -18.519 0.745 16.024 1.00 97.44 118 SER A C 1
ATOM 945 O O . SER A 1 118 ? -19.400 -0.094 16.197 1.00 97.44 118 SER A O 1
ATOM 947 N N . GLY A 1 119 ? -17.236 0.522 16.330 1.00 96.94 119 GLY A N 1
ATOM 948 C CA . GLY A 1 119 ? -16.708 -0.799 16.678 1.00 96.94 119 GLY A CA 1
ATOM 949 C C . GLY A 1 119 ? -16.765 -1.783 15.503 1.00 96.94 119 GLY A C 1
ATOM 950 O O . GLY A 1 119 ? -16.763 -2.993 15.710 1.00 96.94 119 GLY A O 1
ATOM 951 N N . GLN A 1 120 ? -16.881 -1.285 14.267 1.00 95.94 120 GLN A N 1
ATOM 952 C CA . GLN A 1 120 ? -17.054 -2.096 13.063 1.00 95.94 120 GLN A CA 1
ATOM 953 C C . GLN A 1 120 ? -16.140 -1.611 11.943 1.00 95.94 120 GLN A C 1
ATOM 955 O O . GLN A 1 120 ? -16.071 -0.417 11.660 1.00 95.94 120 GLN A O 1
ATOM 960 N N . ALA A 1 121 ? -15.517 -2.553 11.244 1.00 95.94 121 ALA A N 1
ATOM 961 C CA . ALA A 1 121 ? -14.732 -2.300 10.045 1.00 95.94 121 ALA A CA 1
ATOM 962 C C . ALA A 1 121 ? -15.066 -3.342 8.965 1.00 95.94 121 ALA A C 1
ATOM 964 O O . ALA A 1 121 ? -15.520 -4.442 9.300 1.00 95.94 121 ALA A O 1
ATOM 965 N N . PRO A 1 122 ? -14.849 -3.028 7.675 1.00 93.75 122 PRO A N 1
ATOM 966 C CA . PRO A 1 122 ? -14.990 -4.009 6.606 1.00 93.75 122 PRO A CA 1
ATOM 967 C C . PRO A 1 122 ? -14.101 -5.236 6.843 1.00 93.75 122 PRO A C 1
ATOM 969 O O . PRO A 1 122 ? -12.983 -5.119 7.350 1.00 93.75 122 PRO A O 1
ATOM 972 N N . ALA A 1 123 ? -14.581 -6.417 6.450 1.00 92.88 123 ALA A N 1
ATOM 973 C CA . ALA A 1 123 ? -13.754 -7.619 6.435 1.00 92.88 123 ALA A CA 1
ATOM 974 C C . ALA A 1 123 ? -12.666 -7.499 5.356 1.00 92.88 123 ALA A C 1
ATOM 976 O O . ALA A 1 123 ? -12.919 -6.969 4.274 1.00 92.88 123 ALA A O 1
ATOM 977 N N . LEU A 1 124 ? -11.472 -8.020 5.646 1.00 94.06 124 LEU A N 1
ATOM 978 C CA . LEU A 1 124 ? -10.355 -8.039 4.707 1.00 94.06 124 LEU A CA 1
ATOM 979 C C . LEU A 1 124 ? -10.250 -9.448 4.100 1.00 94.06 124 LEU A C 1
ATOM 981 O O . LEU A 1 124 ? -9.817 -10.364 4.805 1.00 94.06 124 LEU A O 1
ATOM 985 N N . PRO A 1 125 ? -10.680 -9.657 2.841 1.00 92.62 125 PRO A N 1
ATOM 986 C CA . PRO A 1 125 ? -10.643 -10.977 2.220 1.00 92.62 125 PRO A CA 1
ATOM 987 C C . PRO A 1 125 ? -9.200 -11.436 1.980 1.00 92.62 125 PRO A C 1
ATOM 989 O O . PRO A 1 125 ? -8.300 -10.614 1.809 1.00 92.62 125 PRO A O 1
ATOM 992 N N . ASP A 1 126 ? -8.982 -12.749 1.888 1.00 91.56 126 ASP A N 1
ATOM 993 C CA . ASP A 1 126 ? -7.637 -13.319 1.705 1.00 91.56 126 ASP A CA 1
ATOM 994 C C . ASP A 1 126 ? -6.951 -12.850 0.415 1.00 91.56 126 ASP A C 1
ATOM 996 O O . ASP A 1 126 ? -5.734 -12.685 0.380 1.00 91.56 126 ASP A O 1
ATOM 1000 N N . SER A 1 127 ? -7.720 -12.549 -0.636 1.00 90.81 127 SER A N 1
ATOM 1001 C CA . SER A 1 127 ? -7.177 -11.933 -1.850 1.00 90.81 127 SER A CA 1
ATOM 1002 C C . SER A 1 127 ? -6.577 -10.551 -1.577 1.00 90.81 127 SER A C 1
ATOM 1004 O O . SER A 1 127 ? -5.500 -10.258 -2.076 1.00 90.81 127 SER A O 1
ATOM 1006 N N . ALA A 1 128 ? -7.220 -9.728 -0.742 1.00 93.62 128 ALA A N 1
ATOM 1007 C CA . ALA A 1 128 ? -6.705 -8.409 -0.378 1.00 93.62 128 ALA A CA 1
ATOM 1008 C C . ALA A 1 128 ? -5.477 -8.511 0.537 1.00 93.62 128 ALA A C 1
ATOM 1010 O O . ALA A 1 128 ? -4.541 -7.732 0.390 1.00 93.62 128 ALA A O 1
ATOM 1011 N N . LYS A 1 129 ? -5.444 -9.499 1.442 1.00 95.50 129 LYS A N 1
ATOM 1012 C CA . LYS A 1 129 ? -4.249 -9.812 2.244 1.00 95.50 129 LYS A CA 1
ATOM 1013 C C . LYS A 1 129 ? -3.055 -10.160 1.353 1.00 95.50 129 LYS A C 1
ATOM 1015 O O . LYS A 1 129 ? -1.973 -9.610 1.531 1.00 95.50 129 LYS A O 1
ATOM 1020 N N . ASN A 1 130 ? -3.267 -11.026 0.362 1.00 92.88 130 ASN A N 1
ATOM 1021 C CA . ASN A 1 130 ? -2.231 -11.382 -0.606 1.00 92.88 130 ASN A CA 1
ATOM 1022 C C . ASN A 1 130 ? -1.794 -10.179 -1.449 1.00 92.88 130 ASN A C 1
ATOM 1024 O O . ASN A 1 130 ? -0.594 -9.968 -1.600 1.00 92.88 130 ASN A O 1
ATOM 1028 N N . ASP A 1 131 ? -2.738 -9.368 -1.938 1.00 94.38 131 ASP A N 1
ATOM 1029 C CA . ASP A 1 131 ? -2.435 -8.154 -2.705 1.00 94.38 131 ASP A CA 1
ATOM 1030 C C . ASP A 1 131 ? -1.562 -7.178 -1.894 1.00 94.38 131 ASP A C 1
ATOM 1032 O O . ASP A 1 131 ? -0.613 -6.624 -2.444 1.00 94.38 131 ASP A O 1
ATOM 1036 N N . ILE A 1 132 ? -1.809 -7.020 -0.584 1.00 96.69 132 ILE A N 1
ATOM 1037 C CA . ILE A 1 132 ? -0.961 -6.206 0.307 1.00 96.69 132 ILE A CA 1
ATOM 1038 C C . ILE A 1 132 ? 0.468 -6.762 0.366 1.00 96.69 132 ILE A C 1
ATOM 1040 O O . ILE A 1 132 ? 1.420 -6.008 0.180 1.00 96.69 132 ILE A O 1
ATOM 1044 N N . LEU A 1 133 ? 0.645 -8.067 0.607 1.00 95.88 133 LEU A N 1
ATOM 1045 C CA . LEU A 1 133 ? 1.986 -8.666 0.714 1.00 95.88 133 LEU A CA 1
ATOM 1046 C C . LEU A 1 133 ? 2.766 -8.561 -0.600 1.00 95.88 133 LEU A C 1
ATOM 1048 O O . LEU A 1 133 ? 3.947 -8.217 -0.582 1.00 95.88 133 LEU A O 1
ATOM 1052 N N . ILE A 1 134 ? 2.092 -8.814 -1.725 1.00 94.44 134 ILE A N 1
ATOM 1053 C CA . ILE A 1 134 ? 2.648 -8.679 -3.076 1.00 94.44 134 ILE A CA 1
ATOM 1054 C C . ILE A 1 134 ? 3.093 -7.239 -3.330 1.00 94.44 134 ILE A C 1
ATOM 1056 O O . ILE A 1 134 ? 4.218 -7.011 -3.763 1.00 94.44 134 ILE A O 1
ATOM 1060 N N . ALA A 1 135 ? 2.230 -6.266 -3.045 1.00 96.44 135 ALA A N 1
ATOM 1061 C CA . ALA A 1 135 ? 2.510 -4.855 -3.267 1.00 96.44 135 ALA A CA 1
ATOM 1062 C C . ALA A 1 135 ? 3.670 -4.343 -2.407 1.00 96.44 135 ALA A C 1
ATOM 1064 O O . ALA A 1 135 ? 4.524 -3.615 -2.905 1.00 96.44 135 ALA A O 1
ATOM 1065 N N . LEU A 1 136 ? 3.729 -4.746 -1.134 1.00 95.94 136 LEU A N 1
ATOM 1066 C CA . LEU A 1 136 ? 4.856 -4.416 -0.262 1.00 95.94 136 LEU A CA 1
ATOM 1067 C C . LEU A 1 136 ? 6.163 -5.032 -0.779 1.00 95.94 136 LEU A C 1
ATOM 1069 O O . LEU A 1 136 ? 7.207 -4.407 -0.649 1.00 95.94 136 LEU A O 1
ATOM 1073 N N . GLU A 1 137 ? 6.114 -6.216 -1.400 1.00 95.25 137 GLU A N 1
ATOM 1074 C CA . GLU A 1 137 ? 7.303 -6.857 -1.976 1.00 95.25 137 GLU A CA 1
ATOM 1075 C C . GLU A 1 137 ? 7.754 -6.181 -3.272 1.00 95.25 137 GLU A C 1
ATOM 1077 O O . GLU A 1 137 ? 8.948 -5.975 -3.473 1.00 95.25 137 GLU A O 1
ATOM 1082 N N . ILE A 1 138 ? 6.804 -5.791 -4.127 1.00 95.25 138 ILE A N 1
ATOM 1083 C CA . ILE A 1 138 ? 7.074 -4.957 -5.303 1.00 95.25 138 ILE A CA 1
ATOM 1084 C C . ILE A 1 138 ? 7.743 -3.654 -4.857 1.00 95.25 138 ILE A C 1
ATOM 1086 O O . ILE A 1 138 ? 8.809 -3.311 -5.354 1.00 95.25 138 ILE A O 1
ATOM 1090 N N . HIS A 1 139 ? 7.163 -2.960 -3.877 1.00 94.56 139 HIS A N 1
ATOM 1091 C CA . HIS A 1 139 ? 7.716 -1.710 -3.361 1.00 94.56 139 HIS A CA 1
ATOM 1092 C C . HIS A 1 139 ? 9.117 -1.889 -2.770 1.00 94.56 139 HIS A C 1
ATOM 1094 O O . HIS A 1 139 ? 10.023 -1.133 -3.103 1.00 94.56 139 HIS A O 1
ATOM 1100 N N . ARG A 1 140 ? 9.329 -2.932 -1.962 1.00 94.00 140 ARG A N 1
ATOM 1101 C CA . ARG A 1 140 ? 10.635 -3.259 -1.376 1.00 94.00 140 ARG A CA 1
ATOM 1102 C C . ARG A 1 140 ? 11.710 -3.477 -2.445 1.00 94.00 140 ARG A C 1
ATOM 1104 O O . ARG A 1 140 ? 12.787 -2.906 -2.326 1.00 94.00 140 ARG A O 1
ATOM 1111 N N . GLN A 1 141 ? 11.425 -4.273 -3.479 1.00 92.94 141 GLN A N 1
ATOM 1112 C CA . GLN A 1 141 ? 12.383 -4.508 -4.566 1.00 92.94 141 GLN A CA 1
ATOM 1113 C C . GLN A 1 141 ? 12.641 -3.254 -5.398 1.00 92.94 141 GLN A C 1
ATOM 1115 O O . GLN A 1 141 ? 13.747 -3.075 -5.895 1.00 92.94 141 GLN A O 1
ATOM 1120 N N . GLU A 1 142 ? 11.649 -2.379 -5.551 1.00 92.00 142 GLU A N 1
ATOM 1121 C CA . GLU A 1 142 ? 11.856 -1.133 -6.283 1.00 92.00 142 GLU A CA 1
ATOM 1122 C C . GLU A 1 142 ? 12.756 -0.155 -5.521 1.00 92.00 142 GLU A C 1
ATOM 1124 O O . GLU A 1 142 ? 13.625 0.463 -6.128 1.00 92.00 142 GLU A O 1
ATOM 1129 N N . LEU A 1 143 ? 12.645 -0.093 -4.191 1.00 90.50 143 LEU A N 1
ATOM 1130 C CA . LEU A 1 143 ? 13.602 0.648 -3.360 1.00 90.50 143 LEU A CA 1
ATOM 1131 C C . LEU A 1 143 ? 15.032 0.102 -3.498 1.00 90.50 143 LEU A C 1
ATOM 1133 O O . LEU A 1 143 ? 15.977 0.883 -3.590 1.00 90.50 143 LEU A O 1
ATOM 1137 N N . GLU A 1 144 ? 15.195 -1.226 -3.552 1.00 89.00 144 GLU A N 1
ATOM 1138 C CA . GLU A 1 144 ? 16.505 -1.857 -3.784 1.00 89.00 144 GLU A CA 1
ATOM 1139 C C . GLU A 1 144 ? 17.099 -1.462 -5.143 1.00 89.00 144 GLU A C 1
ATOM 1141 O O . GLU A 1 144 ? 18.312 -1.278 -5.258 1.00 89.00 144 GLU A O 1
ATOM 1146 N N . ASN A 1 145 ? 16.253 -1.317 -6.167 1.00 85.19 145 ASN A N 1
ATOM 1147 C CA . ASN A 1 145 ? 16.672 -0.917 -7.509 1.00 85.19 145 ASN A CA 1
ATOM 1148 C C . ASN A 1 145 ? 17.059 0.564 -7.591 1.00 85.19 145 ASN A C 1
ATOM 1150 O O . ASN A 1 145 ? 18.008 0.901 -8.301 1.00 85.19 145 ASN A O 1
ATOM 1154 N N . ASP A 1 146 ? 16.337 1.434 -6.879 1.00 80.81 146 ASP A N 1
ATOM 1155 C CA . ASP A 1 146 ? 16.591 2.882 -6.837 1.00 80.81 146 ASP A CA 1
ATOM 1156 C C . ASP A 1 146 ? 17.844 3.233 -6.006 1.00 80.81 146 ASP A C 1
ATOM 1158 O O . ASP A 1 146 ? 18.392 4.331 -6.102 1.00 80.81 146 ASP A O 1
ATOM 1162 N N . GLY A 1 147 ? 18.353 2.276 -5.218 1.00 71.19 147 GLY A N 1
ATOM 1163 C CA . GLY A 1 147 ? 19.488 2.483 -4.315 1.00 71.19 147 GLY A CA 1
ATOM 1164 C C . GLY A 1 147 ? 19.139 3.348 -3.099 1.00 71.19 147 GLY A C 1
ATOM 1165 O O . GLY A 1 147 ? 20.037 3.933 -2.488 1.00 71.19 147 GLY A O 1
ATOM 1166 N N . GLU A 1 148 ? 17.846 3.448 -2.781 1.00 63.56 148 GLU A N 1
ATOM 1167 C CA . GLU A 1 148 ? 17.296 4.214 -1.663 1.00 63.56 148 GLU A CA 1
ATOM 1168 C C . GLU A 1 148 ? 17.538 3.537 -0.299 1.00 63.56 148 GLU A C 1
ATOM 1170 O O . GLU A 1 148 ? 17.839 2.348 -0.201 1.00 63.56 148 GLU A O 1
ATOM 1175 N N . LEU A 1 149 ? 17.435 4.347 0.762 1.00 60.41 149 LEU A N 1
ATOM 1176 C CA . LEU A 1 149 ? 17.889 4.078 2.137 1.00 60.41 149 LEU A CA 1
ATOM 1177 C C . LEU A 1 149 ? 17.401 2.742 2.745 1.00 60.41 149 LEU A C 1
ATOM 1179 O O . LEU A 1 149 ? 16.198 2.462 2.774 1.00 60.41 149 LEU A O 1
ATOM 1183 N N . ASP A 1 150 ? 18.338 2.007 3.365 1.00 71.06 150 ASP A N 1
ATOM 1184 C CA . ASP A 1 150 ? 18.125 0.745 4.103 1.00 71.06 150 ASP A CA 1
ATOM 1185 C C . ASP A 1 150 ? 16.920 0.800 5.068 1.00 71.06 150 ASP A C 1
ATOM 1187 O O . ASP A 1 150 ? 16.152 -0.159 5.162 1.00 71.06 150 ASP A O 1
ATOM 1191 N N . ASP A 1 151 ? 16.693 1.942 5.727 1.00 81.88 151 ASP A N 1
ATOM 1192 C CA . ASP A 1 151 ? 15.635 2.121 6.730 1.00 81.88 151 ASP A CA 1
ATOM 1193 C C . ASP A 1 151 ? 14.224 1.842 6.174 1.00 81.88 151 ASP A C 1
ATOM 1195 O O . ASP A 1 151 ? 13.395 1.216 6.840 1.00 81.88 151 ASP A O 1
ATOM 1199 N N . TRP A 1 152 ? 13.919 2.270 4.941 1.00 83.56 152 TRP A N 1
ATOM 1200 C CA . TRP A 1 152 ? 12.573 2.079 4.383 1.00 83.56 152 TRP A CA 1
ATOM 1201 C C . TRP A 1 152 ? 12.356 0.653 3.868 1.00 83.56 152 TRP A C 1
ATOM 1203 O O . TRP A 1 152 ? 11.253 0.106 3.979 1.00 83.56 152 TRP A O 1
ATOM 1213 N N . ILE A 1 153 ? 13.422 0.014 3.382 1.00 87.12 153 ILE A N 1
ATOM 1214 C CA . ILE A 1 153 ? 13.430 -1.417 3.067 1.00 87.12 153 ILE A CA 1
ATOM 1215 C C . ILE A 1 153 ? 13.155 -2.224 4.346 1.00 87.12 153 ILE A C 1
ATOM 1217 O O . ILE A 1 153 ? 12.299 -3.114 4.340 1.00 87.12 153 ILE A O 1
ATOM 1221 N N . GLU A 1 154 ? 13.810 -1.885 5.461 1.00 89.88 154 GLU A N 1
ATOM 1222 C CA . GLU A 1 154 ? 13.593 -2.527 6.762 1.00 89.88 154 GLU A CA 1
ATOM 1223 C C . GLU A 1 154 ? 12.161 -2.343 7.282 1.00 89.88 154 GLU A C 1
ATOM 1225 O O . GLU A 1 154 ? 11.545 -3.308 7.751 1.00 89.88 154 GLU A O 1
ATOM 1230 N N . GLU A 1 155 ? 11.596 -1.139 7.166 1.00 90.06 155 GLU A N 1
ATOM 1231 C CA . GLU A 1 155 ? 10.201 -0.868 7.530 1.00 90.06 155 GLU A CA 1
ATOM 1232 C C . GLU A 1 155 ? 9.224 -1.730 6.707 1.00 90.06 155 GLU A C 1
ATOM 1234 O O . GLU A 1 155 ? 8.296 -2.313 7.278 1.00 90.06 155 GLU A O 1
ATOM 1239 N N . CYS A 1 156 ? 9.458 -1.896 5.399 1.00 90.06 156 CYS A N 1
ATOM 1240 C CA . CYS A 1 156 ? 8.641 -2.766 4.544 1.00 90.06 156 CYS A CA 1
ATOM 1241 C C . CYS A 1 156 ? 8.722 -4.235 4.978 1.00 90.06 156 CYS A C 1
ATOM 1243 O O . CYS A 1 156 ? 7.687 -4.887 5.140 1.00 90.06 156 CYS A O 1
ATOM 1245 N N . VAL A 1 157 ? 9.932 -4.745 5.230 1.00 91.44 157 VAL A N 1
ATOM 1246 C CA . VAL A 1 157 ? 10.152 -6.125 5.703 1.00 91.44 157 VAL A CA 1
ATOM 1247 C C . VAL A 1 157 ? 9.484 -6.356 7.058 1.00 91.44 157 VAL A C 1
ATOM 1249 O O . VAL A 1 157 ? 8.868 -7.402 7.287 1.00 91.44 157 VAL A O 1
ATOM 1252 N N . SER A 1 158 ? 9.592 -5.385 7.965 1.00 93.12 158 SER A N 1
ATOM 1253 C CA . SER A 1 158 ? 8.971 -5.436 9.287 1.00 93.12 158 SER A CA 1
ATOM 1254 C C . SER A 1 158 ? 7.446 -5.496 9.181 1.00 93.12 158 SER A C 1
ATOM 1256 O O . SER A 1 158 ? 6.825 -6.397 9.753 1.00 93.12 158 SER A O 1
ATOM 1258 N N . LEU A 1 159 ? 6.847 -4.611 8.376 1.00 94.19 159 LEU A N 1
ATOM 1259 C CA . LEU A 1 159 ? 5.403 -4.572 8.153 1.00 94.19 159 LEU A CA 1
ATOM 1260 C C . LEU A 1 159 ? 4.891 -5.864 7.503 1.00 94.19 159 LEU A C 1
ATOM 1262 O O . LEU A 1 159 ? 3.909 -6.438 7.975 1.00 94.19 159 LEU A O 1
ATOM 1266 N N . GLN A 1 160 ? 5.568 -6.366 6.467 1.00 93.62 160 GLN A N 1
ATOM 1267 C CA . GLN A 1 160 ? 5.221 -7.641 5.829 1.00 93.62 160 GLN A CA 1
ATOM 1268 C C . GLN A 1 160 ? 5.243 -8.798 6.830 1.00 93.62 160 GLN A C 1
ATOM 1270 O O . GLN A 1 160 ? 4.289 -9.575 6.898 1.00 93.62 160 GLN A O 1
ATOM 1275 N N . ARG A 1 161 ? 6.316 -8.914 7.625 1.00 93.50 161 ARG A N 1
ATOM 1276 C CA . ARG A 1 161 ? 6.463 -9.982 8.625 1.00 93.50 161 ARG A CA 1
ATOM 1277 C C . ARG A 1 161 ? 5.364 -9.911 9.677 1.00 93.50 161 ARG A C 1
ATOM 1279 O O . ARG A 1 161 ? 4.804 -10.948 10.031 1.00 93.50 161 ARG A O 1
ATOM 1286 N N . GLN A 1 162 ? 5.065 -8.708 10.161 1.00 93.94 162 GLN A N 1
ATOM 1287 C CA . GLN A 1 162 ? 3.997 -8.480 11.125 1.00 93.94 162 GLN A CA 1
ATOM 1288 C C . GLN A 1 162 ? 2.648 -8.944 10.562 1.00 93.94 162 GLN A C 1
ATOM 1290 O O . GLN A 1 162 ? 2.008 -9.808 11.158 1.00 93.94 162 GLN A O 1
ATOM 1295 N N . LEU A 1 163 ? 2.244 -8.426 9.398 1.00 94.38 163 LEU A N 1
ATOM 1296 C CA . LEU A 1 163 ? 0.952 -8.750 8.783 1.00 94.38 163 LEU A CA 1
ATOM 1297 C C . LEU A 1 163 ? 0.826 -10.244 8.469 1.00 94.38 163 LEU A C 1
ATOM 1299 O O . LEU A 1 163 ? -0.206 -10.856 8.737 1.00 94.38 163 LEU A O 1
ATOM 1303 N N . TRP A 1 164 ? 1.890 -10.856 7.949 1.00 92.12 164 TRP A N 1
ATOM 1304 C CA . TRP A 1 164 ? 1.906 -12.286 7.661 1.00 92.12 164 TRP A CA 1
ATOM 1305 C C . TRP A 1 164 ? 1.736 -13.129 8.929 1.00 92.12 164 TRP A C 1
ATOM 1307 O O . TRP A 1 164 ? 0.917 -14.046 8.945 1.00 92.12 164 TRP A O 1
ATOM 1317 N N . SER A 1 165 ? 2.453 -12.792 10.007 1.00 91.44 165 SER A N 1
ATOM 1318 C CA . SER A 1 165 ? 2.329 -13.492 11.291 1.00 91.44 165 SER A CA 1
ATOM 1319 C C . SER A 1 165 ? 0.924 -13.355 11.879 1.00 91.44 165 SER A C 1
ATOM 1321 O O . SER A 1 165 ? 0.367 -14.343 12.354 1.00 91.44 165 SER A O 1
ATOM 1323 N N . GLU A 1 166 ? 0.343 -12.153 11.839 1.00 90.19 166 GLU A N 1
ATOM 1324 C CA . GLU A 1 166 ? -1.024 -11.895 12.310 1.00 90.19 166 GLU A CA 1
ATOM 1325 C C . GLU A 1 166 ? -2.038 -12.762 11.547 1.00 90.19 166 GLU A C 1
ATOM 1327 O O . GLU A 1 166 ? -2.849 -13.465 12.151 1.00 90.19 166 GLU A O 1
ATOM 1332 N N . TRP A 1 167 ? -1.952 -12.791 10.216 1.00 91.56 167 TRP A N 1
ATOM 1333 C CA . TRP A 1 167 ? -2.927 -13.505 9.392 1.00 91.56 167 TRP A CA 1
ATOM 1334 C C . TRP A 1 167 ? -2.749 -15.023 9.379 1.00 91.56 167 TRP A C 1
ATOM 1336 O O . TRP A 1 167 ? -3.745 -15.732 9.227 1.00 91.56 167 TRP A O 1
ATOM 1346 N N . GLN A 1 168 ? -1.530 -15.540 9.567 1.00 83.38 168 GLN A N 1
ATOM 1347 C CA . GLN A 1 168 ? -1.331 -16.975 9.792 1.00 83.38 168 GLN A CA 1
ATOM 1348 C C . GLN A 1 168 ? -1.947 -17.424 11.117 1.00 83.38 168 GLN A C 1
ATOM 1350 O O . GLN A 1 168 ? -2.662 -18.423 11.152 1.00 83.38 168 GLN A O 1
ATOM 1355 N N . MET A 1 169 ? -1.747 -16.656 12.191 1.00 65.19 169 MET A N 1
ATOM 1356 C CA . MET A 1 169 ? -2.351 -16.961 13.489 1.00 65.19 169 MET A CA 1
ATOM 1357 C C . MET A 1 169 ? -3.887 -16.932 13.441 1.00 65.19 169 MET A C 1
ATOM 1359 O O . MET A 1 169 ? -4.536 -17.768 14.075 1.00 65.19 169 MET A O 1
ATOM 1363 N N . ASP A 1 170 ? -4.476 -16.008 12.678 1.00 65.50 170 ASP A N 1
ATOM 1364 C CA . ASP A 1 170 ? -5.926 -15.952 12.459 1.00 65.50 170 ASP A CA 1
ATOM 1365 C C . ASP A 1 170 ? -6.449 -17.168 11.682 1.00 65.50 170 ASP A C 1
ATOM 1367 O O . ASP A 1 170 ? -7.511 -17.707 12.016 1.00 65.50 170 ASP A O 1
ATOM 1371 N N . ALA A 1 171 ? -5.708 -17.626 10.667 1.00 67.62 171 ALA A N 1
ATOM 1372 C CA . ALA A 1 171 ? -6.049 -18.824 9.906 1.00 67.62 171 ALA A CA 1
ATOM 1373 C C . ALA A 1 171 ? -6.001 -20.079 10.794 1.00 67.62 171 ALA A C 1
ATOM 1375 O O . ALA A 1 171 ? -6.970 -20.842 10.825 1.00 67.62 171 ALA A O 1
ATOM 1376 N N . ASP A 1 172 ? -4.940 -20.243 11.585 1.00 64.12 172 ASP A N 1
ATOM 1377 C CA . ASP A 1 172 ? -4.767 -21.382 12.494 1.00 64.12 172 ASP A CA 1
ATOM 1378 C C . ASP A 1 172 ? -5.840 -21.404 13.594 1.00 64.12 172 ASP A C 1
ATOM 1380 O O . ASP A 1 172 ? -6.430 -22.450 13.884 1.00 64.12 172 ASP A O 1
ATOM 1384 N N . ARG A 1 173 ? -6.167 -20.243 14.181 1.00 60.28 173 ARG A N 1
ATOM 1385 C CA . ARG A 1 173 ? -7.237 -20.124 15.188 1.00 60.28 173 ARG A CA 1
ATOM 1386 C C . ARG A 1 173 ? -8.609 -20.443 14.592 1.00 60.28 173 ARG A C 1
ATOM 1388 O O . ARG A 1 173 ? -9.421 -21.092 15.251 1.00 60.28 173 ARG A O 1
ATOM 1395 N N . SER A 1 174 ? -8.864 -20.018 13.356 1.00 66.12 174 SER A N 1
ATOM 1396 C CA . SER A 1 174 ? -10.116 -20.309 12.646 1.00 66.12 174 SER A CA 1
ATOM 1397 C C . SER A 1 174 ? -10.259 -21.801 12.329 1.00 66.12 174 SER A C 1
ATOM 1399 O O . SER A 1 174 ? -11.352 -22.350 12.452 1.00 66.12 174 SER A O 1
ATOM 1401 N N . GLN A 1 175 ? -9.158 -22.479 11.989 1.00 60.94 175 GLN A N 1
ATOM 1402 C CA . GLN A 1 175 ? -9.130 -23.927 11.757 1.00 60.94 175 GLN A CA 1
ATOM 1403 C C . GLN A 1 175 ? -9.316 -24.739 13.047 1.00 60.94 175 GLN A C 1
ATOM 1405 O O . GLN A 1 175 ? -10.016 -25.747 13.032 1.00 60.94 175 GLN A O 1
ATOM 1410 N N . GLN A 1 176 ? -8.753 -24.292 14.174 1.00 59.19 176 GLN A N 1
ATOM 1411 C CA . GLN A 1 176 ? -8.936 -24.946 15.479 1.00 59.19 176 GLN A CA 1
ATOM 1412 C C . GLN A 1 176 ? -10.337 -24.734 16.080 1.00 59.19 176 GLN A C 1
ATOM 1414 O O . GLN A 1 176 ? -10.788 -25.547 16.884 1.00 59.19 176 GLN A O 1
ATOM 1419 N N . ALA A 1 177 ? -11.030 -23.654 15.706 1.00 57.91 177 ALA A N 1
ATOM 1420 C CA . ALA A 1 177 ? -12.376 -23.338 16.187 1.00 57.91 177 ALA A CA 1
ATOM 1421 C C . ALA A 1 177 ? -13.504 -24.067 15.427 1.00 57.91 177 ALA A C 1
ATOM 1423 O O . ALA A 1 177 ? -14.650 -24.040 15.881 1.00 57.91 177 ALA A O 1
ATOM 1424 N N . ALA A 1 178 ? -13.214 -24.724 14.298 1.00 44.94 178 ALA A N 1
ATOM 1425 C CA . ALA A 1 178 ? -14.176 -25.581 13.610 1.00 44.94 178 ALA A CA 1
ATOM 1426 C C . ALA A 1 178 ? -14.318 -26.912 14.379 1.00 44.94 178 ALA A C 1
ATOM 1428 O O . ALA A 1 178 ? -13.348 -27.668 14.464 1.00 44.94 178 ALA A O 1
ATOM 1429 N N . PRO A 1 179 ? -15.487 -27.234 14.967 1.00 53.53 179 PRO A N 1
ATOM 1430 C CA . PRO A 1 179 ? -15.631 -28.474 15.707 1.00 53.53 179 PRO A CA 1
ATOM 1431 C C . PRO A 1 179 ? -15.610 -29.659 14.740 1.00 53.53 179 PRO A C 1
ATOM 1433 O O . PRO A 1 179 ? -16.202 -29.609 13.659 1.00 53.53 179 PRO A O 1
ATOM 1436 N N . ALA A 1 180 ? -14.981 -30.748 15.180 1.00 52.78 180 ALA A N 1
ATOM 1437 C CA . ALA A 1 180 ? -15.171 -32.080 14.631 1.00 52.78 180 ALA A CA 1
ATOM 1438 C C . ALA A 1 180 ? -16.651 -32.480 14.776 1.00 52.78 180 ALA A C 1
ATOM 1440 O O . ALA A 1 180 ? -17.058 -33.110 15.747 1.00 52.78 180 ALA A O 1
ATOM 1441 N N . MET A 1 181 ? -17.479 -32.078 13.815 1.00 51.50 181 MET A N 1
ATOM 1442 C CA . MET A 1 181 ? -18.815 -32.629 13.604 1.00 51.50 181 MET A CA 1
ATOM 1443 C C . MET A 1 181 ? -18.678 -33.887 12.739 1.00 51.50 181 MET A C 1
ATOM 1445 O O . MET A 1 181 ? -19.197 -33.954 11.631 1.00 51.50 181 MET A O 1
ATOM 1449 N N . GLU A 1 182 ? -17.946 -34.881 13.239 1.00 50.28 182 GLU A N 1
ATOM 1450 C CA . GLU A 1 182 ? -17.909 -36.225 12.667 1.00 50.28 182 GLU A CA 1
ATOM 1451 C C . GLU A 1 182 ? -18.306 -37.234 13.747 1.00 50.28 182 GLU A C 1
ATOM 1453 O O . GLU A 1 182 ? -17.594 -37.449 14.723 1.00 50.28 182 GLU A O 1
ATOM 1458 N N . GLY A 1 183 ? -19.466 -37.865 13.540 1.00 47.22 183 GLY A N 1
ATOM 1459 C CA . GLY A 1 183 ? -19.757 -39.182 14.099 1.00 47.22 183 GLY A CA 1
ATOM 1460 C C . GLY A 1 183 ? -20.575 -39.234 15.388 1.00 47.22 183 GLY A C 1
ATOM 1461 O O . GLY A 1 183 ? -20.136 -39.824 16.369 1.00 47.22 183 GLY A O 1
ATOM 1462 N N . MET A 1 184 ? -21.812 -38.735 15.369 1.00 43.72 184 MET A N 1
ATOM 1463 C CA . MET A 1 184 ? -22.873 -39.315 16.203 1.00 43.72 184 MET A CA 1
ATOM 1464 C C . MET A 1 184 ? -24.085 -39.648 15.337 1.00 43.72 184 MET A C 1
ATOM 1466 O O . MET A 1 184 ? -25.011 -38.846 15.222 1.00 43.72 184 MET A O 1
ATOM 1470 N N . SER A 1 185 ? -24.051 -40.826 14.714 1.00 43.78 185 SER A N 1
ATOM 1471 C CA . SER A 1 185 ? -25.191 -41.725 14.460 1.00 43.78 185 SER A CA 1
ATOM 1472 C C . SER A 1 185 ? -24.672 -43.057 13.935 1.00 43.78 185 SER A C 1
ATOM 1474 O O . SER A 1 185 ? -23.872 -43.021 12.975 1.00 43.78 185 SER A O 1
#

pLDDT: mean 84.82, std 15.98, range [30.66, 98.44]

Foldseek 3Di:
DDPPPPQCAPVNLCCVLVDDDDDPPDDDPVSSCVVCVVNLVVLLVLLVLLLVLLLLVLLLCLLVVNNPCSVVSLVLSLVSCCVSCPPVNVPDDPVVVVVVSVVSNVVSVVSSVVSNVVSDTDDQDVVSLVSNLSSLRSVLVVCVVVVHDPVVNVSSVVVSVVSVVVVVVVVVVVVVPDDPPDDDD

Radius of gyration: 19.91 Å; chains: 1; bounding box: 50×64×48 Å

Secondary structure (DSSP, 8-state):
---------HHHHHHHHHTTT--S----HHHHHHHHHHHHHHHHHHHHHHHHHHHHHHHHH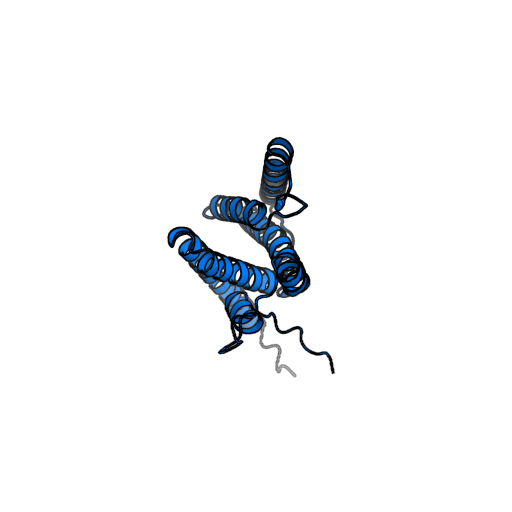HHTT--TTHHHHHHHHHHHHHHTTGGGGGG--HHHHHHHHHHHHHHHHHHHHHHHHHT------HHHHHHHHHHHHHHHHHHHHHT--HHHHHHHHHHHHHHHHHHHHHHHHHHHTS-------